Protein AF-0000000071814873 (afdb_homodimer)

Solvent-accessible surface area (backbone atoms only — not comparable to full-atom values): 16938 Å² total; per-residue (Å²): 126,86,81,50,65,67,55,51,34,60,76,67,60,42,40,81,43,94,55,36,22,28,30,37,82,77,45,64,45,88,50,70,39,84,47,95,49,93,85,32,63,33,34,38,24,26,32,31,43,36,35,30,30,76,91,31,34,36,33,33,27,30,26,35,70,37,42,34,42,36,36,27,42,50,67,14,40,32,36,38,39,35,29,44,90,86,61,52,73,48,77,43,45,35,20,80,54,50,91,78,67,23,31,42,63,47,78,44,56,50,59,23,37,34,28,34,35,61,39,89,56,95,36,69,27,25,37,33,34,41,38,30,44,54,21,84,48,76,91,44,50,44,76,28,32,50,69,59,46,39,72,74,31,61,92,49,31,90,81,46,57,89,39,34,88,128,86,82,50,66,65,54,51,34,62,76,66,60,42,40,80,43,93,57,34,24,30,29,37,82,77,45,67,46,89,50,69,39,84,48,96,50,94,83,30,63,35,33,38,24,25,32,30,43,36,34,29,29,75,90,30,33,37,33,34,26,32,25,37,70,39,42,33,42,36,37,28,41,52,67,12,39,31,36,39,38,35,29,43,90,85,61,53,72,48,78,43,46,35,20,79,53,50,94,76,66,24,30,41,64,48,77,46,58,49,59,23,37,34,29,35,35,60,41,91,56,95,34,69,27,26,37,34,35,41,37,30,43,54,21,81,48,75,92,45,50,44,77,28,32,50,69,59,46,40,72,75,32,61,92,48,32,92,82,47,58,88,39,35,92

Structure (mmCIF, N/CA/C/O backbone):
data_AF-0000000071814873-model_v1
#
loop_
_entity.id
_entity.type
_entity.pdbx_description
1 polymer 'DUF985 domain-containing protein'
#
loop_
_atom_site.group_PDB
_atom_site.id
_atom_site.type_symbol
_atom_site.label_atom_id
_atom_site.label_alt_id
_atom_site.label_comp_id
_atom_site.label_asym_id
_atom_site.label_entity_id
_atom_site.label_seq_id
_atom_site.pdbx_PDB_ins_code
_atom_site.Cartn_x
_atom_site.Cartn_y
_atom_site.Cartn_z
_atom_site.occupancy
_atom_site.B_iso_or_equiv
_atom_site.auth_seq_id
_atom_site.auth_comp_id
_atom_site.auth_asym_id
_atom_site.auth_atom_id
_atom_site.pdbx_PDB_model_num
ATOM 1 N N . MET A 1 1 ? 25.031 2.354 4.227 1 59 1 MET A N 1
ATOM 2 C CA . MET A 1 1 ? 24.969 1.185 3.354 1 59 1 MET A CA 1
ATOM 3 C C . MET A 1 1 ? 23.531 0.655 3.275 1 59 1 MET A C 1
ATOM 5 O O . MET A 1 1 ? 22.781 0.761 4.238 1 59 1 MET A O 1
ATOM 9 N N . PRO A 1 2 ? 23.125 0.283 2.035 1 74.81 2 PRO A N 1
ATOM 10 C CA . PRO A 1 2 ? 21.781 -0.318 1.998 1 74.81 2 PRO A CA 1
ATOM 11 C C . PRO A 1 2 ? 21.656 -1.518 2.934 1 74.81 2 PRO A C 1
ATOM 13 O O . PRO A 1 2 ? 22.625 -2.244 3.154 1 74.81 2 PRO A O 1
ATOM 16 N N . LEU A 1 3 ? 20.5 -1.65 3.637 1 85 3 LEU A N 1
ATOM 17 C CA . LEU A 1 3 ? 20.281 -2.732 4.59 1 85 3 LEU A CA 1
ATOM 18 C C . LEU A 1 3 ? 20.297 -4.086 3.889 1 85 3 LEU A C 1
ATOM 20 O O . LEU A 1 3 ? 19.938 -4.188 2.715 1 85 3 LEU A O 1
ATOM 24 N N . THR A 1 4 ? 20.828 -5.086 4.668 1 93.94 4 THR A N 1
ATOM 25 C CA . THR A 1 4 ? 20.75 -6.465 4.203 1 93.94 4 THR A CA 1
ATOM 26 C C . THR A 1 4 ? 19.375 -7.062 4.5 1 93.94 4 THR A C 1
ATOM 28 O O . THR A 1 4 ? 18.641 -6.535 5.328 1 93.94 4 THR A O 1
ATOM 31 N N . ALA A 1 5 ? 19.094 -8.133 3.816 1 96.38 5 ALA A N 1
ATOM 32 C CA . ALA A 1 5 ? 17.844 -8.844 4.09 1 96.38 5 ALA A CA 1
ATOM 33 C C . ALA A 1 5 ? 17.75 -9.227 5.566 1 96.38 5 ALA A C 1
ATOM 35 O O . ALA A 1 5 ? 16.688 -9.062 6.184 1 96.38 5 ALA A O 1
ATOM 36 N N . ASP A 1 6 ? 18.844 -9.703 6.125 1 96.12 6 ASP A N 1
ATOM 37 C CA . ASP A 1 6 ? 18.859 -10.148 7.516 1 96.12 6 ASP A CA 1
ATOM 38 C C . ASP A 1 6 ? 18.547 -8.984 8.461 1 96.12 6 ASP A C 1
ATOM 40 O O . ASP A 1 6 ? 17.828 -9.164 9.445 1 96.12 6 ASP A O 1
ATOM 44 N N . GLU A 1 7 ? 19.109 -7.898 8.18 1 96.12 7 GLU A N 1
ATOM 45 C CA . GLU A 1 7 ? 18.859 -6.719 9.008 1 96.12 7 GLU A CA 1
ATOM 46 C C . GLU A 1 7 ? 17.391 -6.316 8.953 1 96.12 7 GLU A C 1
ATOM 48 O O . GLU A 1 7 ? 16.812 -5.938 9.977 1 96.12 7 GLU A O 1
ATOM 53 N N . ILE A 1 8 ? 16.797 -6.348 7.746 1 97.31 8 ILE A N 1
ATOM 54 C CA . ILE A 1 8 ? 15.383 -6.023 7.59 1 97.31 8 ILE A CA 1
ATOM 55 C C . ILE A 1 8 ? 14.531 -7.012 8.383 1 97.31 8 ILE A C 1
ATOM 57 O O . ILE A 1 8 ? 13.656 -6.609 9.156 1 97.31 8 ILE A O 1
ATOM 61 N N . ILE A 1 9 ? 14.828 -8.297 8.234 1 97.69 9 ILE A N 1
ATOM 62 C CA . ILE A 1 9 ? 14.086 -9.367 8.891 1 97.69 9 ILE A CA 1
ATOM 63 C C . ILE A 1 9 ? 14.148 -9.195 10.406 1 97.69 9 ILE A C 1
ATOM 65 O O . ILE A 1 9 ? 13.125 -9.273 11.094 1 97.69 9 ILE A O 1
ATOM 69 N N . GLN A 1 10 ? 15.289 -8.922 10.898 1 97.06 10 GLN A N 1
ATOM 70 C CA . GLN A 1 10 ? 15.484 -8.797 12.336 1 97.06 10 GLN A CA 1
ATOM 71 C C . GLN A 1 10 ? 14.82 -7.527 12.875 1 97.06 10 GLN A C 1
ATOM 73 O O . GLN A 1 10 ? 14.102 -7.57 13.875 1 97.06 10 GLN A O 1
ATOM 78 N N . THR A 1 11 ? 15.055 -6.41 12.234 1 97.25 11 THR A N 1
ATOM 79 C CA . THR A 1 11 ? 14.555 -5.125 12.711 1 97.25 11 THR A CA 1
ATOM 80 C C . THR A 1 11 ? 13.031 -5.094 12.695 1 97.25 11 THR A C 1
ATOM 82 O O . THR A 1 11 ? 12.398 -4.566 13.609 1 97.25 11 THR A O 1
ATOM 85 N N . LEU A 1 12 ? 12.469 -5.695 11.609 1 97.75 12 LEU A N 1
ATOM 86 C CA . LEU A 1 12 ? 11.023 -5.621 11.453 1 97.75 12 LEU A CA 1
ATOM 87 C C . LEU A 1 12 ? 10.352 -6.898 11.953 1 97.75 12 LEU A C 1
ATOM 89 O O . LEU A 1 12 ? 9.133 -7.047 11.859 1 97.75 12 LEU A O 1
ATOM 93 N N . GLN A 1 13 ? 11.125 -7.824 12.453 1 98.06 13 GLN A N 1
ATOM 94 C CA . GLN A 1 13 ? 10.641 -9.062 13.055 1 98.06 13 GLN A CA 1
ATOM 95 C C . GLN A 1 13 ? 9.758 -9.844 12.086 1 98.06 13 GLN A C 1
ATOM 97 O O . GLN A 1 13 ? 8.664 -10.281 12.445 1 98.06 13 GLN A O 1
ATOM 102 N N . LEU A 1 14 ? 10.227 -9.945 10.891 1 98.5 14 LEU A N 1
ATOM 103 C CA . LEU A 1 14 ? 9.531 -10.758 9.898 1 98.5 14 LEU A CA 1
ATOM 104 C C . LEU A 1 14 ? 9.664 -12.242 10.219 1 98.5 14 LEU A C 1
ATOM 106 O O . LEU A 1 14 ? 10.68 -12.672 10.766 1 98.5 14 LEU A O 1
ATOM 110 N N . ILE A 1 15 ? 8.672 -13.023 9.828 1 98.38 15 ILE A N 1
ATOM 111 C CA . ILE A 1 15 ? 8.695 -14.461 10.062 1 98.38 15 ILE A CA 1
ATOM 112 C C . ILE A 1 15 ? 8.477 -15.203 8.742 1 98.38 15 ILE A C 1
ATOM 114 O O . ILE A 1 15 ? 7.879 -14.656 7.812 1 98.38 15 ILE A O 1
ATOM 118 N N . PRO A 1 16 ? 8.969 -16.438 8.609 1 96.81 16 PRO A N 1
ATOM 119 C CA . PRO A 1 16 ? 8.75 -17.203 7.383 1 96.81 16 PRO A CA 1
ATOM 120 C C . PRO A 1 16 ? 7.281 -17.562 7.168 1 96.81 16 PRO A C 1
ATOM 122 O O . PRO A 1 16 ? 6.574 -17.891 8.125 1 96.81 16 PRO A O 1
ATOM 125 N N . HIS A 1 17 ? 6.805 -17.453 6 1 92.69 17 HIS A N 1
ATOM 126 C CA . HIS A 1 17 ? 5.461 -17.859 5.613 1 92.69 17 HIS A CA 1
ATOM 127 C C . HIS A 1 17 ? 5.48 -19.203 4.887 1 92.69 17 HIS A C 1
ATOM 129 O O . HIS A 1 17 ? 6.441 -19.531 4.184 1 92.69 17 HIS A O 1
ATOM 135 N N . GLN A 1 18 ? 4.43 -19.953 4.906 1 84.12 18 GLN A N 1
ATOM 136 C CA . GLN A 1 18 ? 4.324 -21.266 4.297 1 84.12 18 GLN A CA 1
ATOM 137 C C . GLN A 1 18 ? 4.367 -21.188 2.773 1 84.12 18 GLN A C 1
ATOM 139 O O . GLN A 1 18 ? 4.871 -22.094 2.105 1 84.12 18 GLN A O 1
ATOM 144 N N . GLN A 1 19 ? 3.879 -20.141 2.268 1 83.94 19 GLN A N 1
ATOM 145 C CA . GLN A 1 19 ? 3.83 -19.969 0.82 1 83.94 19 GLN A CA 1
ATOM 146 C C . GLN A 1 19 ? 5.207 -19.625 0.26 1 83.94 19 GLN A C 1
ATOM 148 O O . GLN A 1 19 ? 5.414 -19.641 -0.956 1 83.94 19 GLN A O 1
ATOM 153 N N . GLY A 1 20 ? 5.941 -19.266 1.086 1 88.5 20 GLY A N 1
ATOM 154 C CA . GLY A 1 20 ? 7.254 -18.797 0.665 1 88.5 20 GLY A CA 1
ATOM 155 C C . GLY A 1 20 ? 7.523 -17.344 1.047 1 88.5 20 GLY A C 1
ATOM 156 O O . GLY A 1 20 ? 6.656 -16.688 1.615 1 88.5 20 GLY A O 1
ATOM 157 N N . SER A 1 21 ? 8.641 -16.844 1.379 1 96.38 21 SER A N 1
ATOM 158 C CA . SER A 1 21 ? 9.102 -15.508 1.725 1 96.38 21 SER A CA 1
ATOM 159 C C . SER A 1 21 ? 9.023 -15.266 3.229 1 96.38 21 SER A C 1
ATOM 161 O O . SER A 1 21 ? 8.719 -16.188 3.994 1 96.38 21 SER A O 1
ATOM 163 N N . PHE A 1 22 ? 9.406 -14.188 3.656 1 98.44 22 PHE A N 1
ATOM 164 C CA . PHE A 1 22 ? 9.172 -13.688 5.004 1 98.44 22 PHE A CA 1
ATOM 165 C C . PHE A 1 22 ? 8.039 -12.664 5.008 1 98.44 22 PHE A C 1
ATOM 167 O O . PHE A 1 22 ? 7.797 -11.992 4 1 98.44 22 PHE A O 1
ATOM 174 N N . PHE A 1 23 ? 7.348 -12.594 6.121 1 98.44 23 PHE A N 1
ATOM 175 C CA . PHE A 1 23 ? 6.281 -11.602 6.156 1 98.44 23 PHE A CA 1
ATOM 176 C C . PHE A 1 23 ? 5.977 -11.18 7.59 1 98.44 23 PHE A C 1
ATOM 178 O O . PHE A 1 23 ? 6.516 -11.758 8.539 1 98.44 23 PHE A O 1
ATOM 185 N N . LYS A 1 24 ? 5.191 -10.148 7.781 1 98.62 24 LYS A N 1
ATOM 186 C CA . LYS A 1 24 ? 4.59 -9.695 9.031 1 98.62 24 LYS A CA 1
ATOM 187 C C . LYS A 1 24 ? 3.312 -8.906 8.773 1 98.62 24 LYS A C 1
ATOM 189 O O . LYS A 1 24 ? 3.301 -7.988 7.949 1 98.62 24 LYS A O 1
ATOM 194 N N . GLU A 1 25 ? 2.242 -9.375 9.438 1 98.75 25 GLU A N 1
ATOM 195 C CA . GLU A 1 25 ? 1.069 -8.5 9.422 1 98.75 25 GLU A CA 1
ATOM 196 C C . GLU A 1 25 ? 1.301 -7.242 10.25 1 98.75 25 GLU A C 1
ATOM 198 O O . GLU A 1 25 ? 1.613 -7.324 11.438 1 98.75 25 GLU A O 1
ATOM 203 N N . THR A 1 26 ? 1.138 -6.098 9.602 1 98.81 26 THR A N 1
ATOM 204 C CA . THR A 1 26 ? 1.48 -4.84 10.258 1 98.81 26 THR A CA 1
ATOM 205 C C . THR A 1 26 ? 0.22 -4.074 10.648 1 98.81 26 THR A C 1
ATOM 207 O O . THR A 1 26 ? 0.278 -3.146 11.461 1 98.81 26 THR A O 1
ATOM 210 N N . PHE A 1 27 ? -0.877 -4.41 10.031 1 98.81 27 PHE A N 1
ATOM 211 C CA . PHE A 1 27 ? -2.123 -3.699 10.289 1 98.81 27 PHE A CA 1
ATOM 212 C C . PHE A 1 27 ? -3.324 -4.602 10.023 1 98.81 27 PHE A C 1
ATOM 214 O O . PHE A 1 27 ? -3.336 -5.359 9.055 1 98.81 27 PHE A O 1
ATOM 221 N N . ARG A 1 28 ? -4.289 -4.535 10.836 1 98.69 28 ARG A N 1
ATOM 222 C CA . ARG A 1 28 ? -5.645 -5.047 10.68 1 98.69 28 ARG A CA 1
ATOM 223 C C . ARG A 1 28 ? -6.672 -4.051 11.203 1 98.69 28 ARG A C 1
ATOM 225 O O . ARG A 1 28 ? -6.656 -3.693 12.383 1 98.69 28 ARG A O 1
ATOM 232 N N . ASP A 1 29 ? -7.492 -3.629 10.305 1 98.5 29 ASP A N 1
ATOM 233 C CA . ASP A 1 29 ? -8.492 -2.646 10.703 1 98.5 29 ASP A CA 1
ATOM 234 C C . ASP A 1 29 ? -9.406 -3.209 11.797 1 98.5 29 ASP A C 1
ATOM 236 O O . ASP A 1 29 ? -9.836 -4.359 11.719 1 98.5 29 ASP A O 1
ATOM 240 N N . ASP A 1 30 ? -9.742 -2.414 12.781 1 96.31 30 ASP A N 1
ATOM 241 C CA . ASP A 1 30 ? -10.633 -2.828 13.867 1 96.31 30 ASP A CA 1
ATOM 242 C C . ASP A 1 30 ? -12.086 -2.887 13.391 1 96.31 30 ASP A C 1
ATOM 244 O O . ASP A 1 30 ? -12.906 -3.6 13.969 1 96.31 30 ASP A O 1
ATOM 248 N N . GLY A 1 31 ? -12.336 -2.119 12.352 1 94.31 31 GLY A N 1
ATOM 249 C CA . GLY A 1 31 ? -13.672 -2.16 11.781 1 94.31 31 GLY A CA 1
ATOM 250 C C . GLY A 1 31 ? -13.961 -3.443 11.023 1 94.31 31 GLY A C 1
ATOM 251 O O . GLY A 1 31 ? -13.047 -4.082 10.508 1 94.31 31 GLY A O 1
ATOM 252 N N . VAL A 1 32 ? -15.273 -3.77 10.992 1 93.38 32 VAL A N 1
ATOM 253 C CA . VAL A 1 32 ? -15.68 -5.016 10.352 1 93.38 32 VAL A CA 1
ATOM 254 C C . VAL A 1 32 ? -16.734 -4.727 9.289 1 93.38 32 VAL A C 1
ATOM 256 O O . VAL A 1 32 ? -17.469 -3.738 9.383 1 93.38 32 VAL A O 1
ATOM 259 N N . ILE A 1 33 ? -16.719 -5.547 8.305 1 90.38 33 ILE A N 1
ATOM 260 C CA . ILE A 1 33 ? -17.75 -5.449 7.273 1 90.38 33 ILE A CA 1
ATOM 261 C C . ILE A 1 33 ? -18.453 -6.801 7.113 1 90.38 33 ILE A C 1
ATOM 263 O O . ILE A 1 33 ? -17.828 -7.852 7.293 1 90.38 33 ILE A O 1
ATOM 267 N N . ASP A 1 34 ? -19.656 -6.695 6.793 1 88.94 34 ASP A N 1
ATOM 268 C CA . ASP A 1 34 ? -20.422 -7.906 6.477 1 88.94 34 ASP A CA 1
ATOM 269 C C . ASP A 1 34 ? -20.172 -8.344 5.035 1 88.94 34 ASP A C 1
ATOM 271 O O . ASP A 1 34 ? -20.141 -7.512 4.125 1 88.94 34 ASP A O 1
ATOM 275 N N . THR A 1 35 ? -19.875 -9.641 4.918 1 86.31 35 THR A N 1
ATOM 276 C CA . THR A 1 35 ? -19.719 -10.211 3.584 1 86.31 35 THR A CA 1
ATOM 277 C C . THR A 1 35 ? -20.656 -11.398 3.389 1 86.31 35 THR A C 1
ATOM 279 O O . THR A 1 35 ? -21.297 -11.859 4.34 1 86.31 35 THR A O 1
ATOM 282 N N . GLN A 1 36 ? -20.828 -11.812 2.145 1 83.69 36 GLN A N 1
ATOM 283 C CA . GLN A 1 36 ? -21.656 -12.977 1.838 1 83.69 36 GLN A CA 1
ATOM 284 C C . GLN A 1 36 ? -20.828 -14.258 1.921 1 83.69 36 GLN A C 1
ATOM 286 O O . GLN A 1 36 ? -21.328 -15.344 1.603 1 83.69 36 GLN A O 1
ATOM 291 N N . LYS A 1 37 ? -19.688 -14.109 2.447 1 83.12 37 LYS A N 1
ATOM 292 C CA . LYS A 1 37 ? -18.781 -15.25 2.51 1 83.12 37 LYS A CA 1
ATOM 293 C C . LYS A 1 37 ? -18.984 -16.031 3.803 1 83.12 37 LYS A C 1
ATOM 295 O O . LYS A 1 37 ? -19.688 -15.586 4.707 1 83.12 37 LYS A O 1
ATOM 300 N N . GLU A 1 38 ? -18.438 -17.234 3.793 1 82.69 38 GLU A N 1
ATOM 301 C CA . GLU A 1 38 ? -18.5 -18.062 5 1 82.69 38 GLU A CA 1
ATOM 302 C C . GLU A 1 38 ? -17.969 -17.297 6.211 1 82.69 38 GLU A C 1
ATOM 304 O O . GLU A 1 38 ? -16.891 -16.703 6.152 1 82.69 38 GLU A O 1
ATOM 309 N N . GLY A 1 39 ? -18.625 -17.234 7.363 1 84.25 39 GLY A N 1
ATOM 310 C CA . GLY A 1 39 ? -18.234 -16.531 8.57 1 84.25 39 GLY A CA 1
ATOM 311 C C . GLY A 1 39 ? -18.672 -15.07 8.586 1 84.25 39 GLY A C 1
ATOM 312 O O . GLY A 1 39 ? -18.562 -14.391 9.609 1 84.25 39 GLY A O 1
ATOM 313 N N . CYS A 1 40 ? -19.062 -14.453 7.477 1 81.75 40 CYS A N 1
ATOM 314 C CA . CYS A 1 40 ? -19.844 -13.258 7.188 1 81.75 40 CYS A CA 1
ATOM 315 C C . CYS A 1 40 ? -19.031 -11.992 7.461 1 81.75 40 CYS A C 1
ATOM 317 O O . CYS A 1 40 ? -19.094 -11.031 6.691 1 81.75 40 CYS A O 1
ATOM 319 N N . GLN A 1 41 ? -18.266 -12.102 8.625 1 93 41 GLN A N 1
ATOM 320 C CA . GLN A 1 41 ? -17.609 -10.844 8.945 1 93 41 GLN A CA 1
ATOM 321 C C . GLN A 1 41 ? -16.125 -10.898 8.617 1 93 41 GLN A C 1
ATOM 323 O O . GLN A 1 41 ? -15.477 -11.93 8.805 1 93 41 GLN A O 1
ATOM 328 N N . ARG A 1 42 ? -15.664 -9.805 8.078 1 96.38 42 ARG A N 1
ATOM 329 C CA . ARG A 1 42 ? -14.242 -9.602 7.848 1 96.38 42 ARG A CA 1
ATOM 330 C C . ARG A 1 42 ? -13.789 -8.25 8.383 1 96.38 42 ARG A C 1
ATOM 332 O O . ARG A 1 42 ? -14.594 -7.316 8.484 1 96.38 42 ARG A O 1
ATOM 339 N N . SER A 1 43 ? -12.508 -8.172 8.734 1 97.38 43 SER A N 1
ATOM 340 C CA . SER A 1 43 ? -11.922 -6.848 8.93 1 97.38 43 SER A CA 1
ATOM 341 C C . SER A 1 43 ? -12.055 -5.996 7.668 1 97.38 43 SER A C 1
ATOM 343 O O . SER A 1 43 ? -12.078 -6.527 6.555 1 97.38 43 SER A O 1
ATOM 345 N N . ILE A 1 44 ? -12.102 -4.711 7.801 1 96.88 44 ILE A N 1
ATOM 346 C CA . ILE A 1 44 ? -12.258 -3.807 6.668 1 96.88 44 ILE A CA 1
ATOM 347 C C . ILE A 1 44 ? -11.062 -3.953 5.727 1 96.88 44 ILE A C 1
ATOM 349 O O . ILE A 1 44 ? -11.219 -3.949 4.504 1 96.88 44 ILE A O 1
ATOM 353 N N . SER A 1 45 ? -9.883 -4.062 6.34 1 98.44 45 SER A N 1
ATOM 354 C CA . SER A 1 45 ? -8.672 -4.211 5.543 1 98.44 45 SER A CA 1
ATOM 355 C C . SER A 1 45 ? -7.52 -4.758 6.387 1 98.44 45 SER A C 1
ATOM 357 O O . SER A 1 45 ? -7.598 -4.77 7.617 1 98.44 45 SER A O 1
ATOM 359 N N . SER A 1 46 ? -6.492 -5.219 5.754 1 98.88 46 SER A N 1
ATOM 360 C CA . SER A 1 46 ? -5.25 -5.617 6.406 1 98.88 46 SER A CA 1
ATOM 361 C C . SER A 1 46 ? -4.039 -5.32 5.523 1 98.88 46 SER A C 1
ATOM 363 O O . SER A 1 46 ? -4.188 -5.051 4.332 1 98.88 46 SER A O 1
ATOM 365 N N . CYS A 1 47 ? -2.896 -5.285 6.141 1 98.88 47 CYS A N 1
ATOM 366 C CA . CYS A 1 47 ? -1.652 -4.945 5.461 1 98.88 47 CYS A CA 1
ATOM 367 C C . CYS A 1 47 ? -0.492 -5.777 5.988 1 98.88 47 CYS A C 1
ATOM 369 O O . CYS A 1 47 ? -0.415 -6.051 7.188 1 98.88 47 CYS A O 1
ATOM 371 N N . VAL A 1 48 ? 0.408 -6.207 5.082 1 98.81 48 VAL A N 1
ATOM 372 C CA . VAL A 1 48 ? 1.562 -6.996 5.496 1 98.81 48 VAL A CA 1
ATOM 373 C C . VAL A 1 48 ? 2.826 -6.449 4.836 1 98.81 48 VAL A C 1
ATOM 375 O O . VAL A 1 48 ? 2.756 -5.805 3.787 1 98.81 48 VAL A O 1
ATOM 378 N N . TYR A 1 49 ? 3.963 -6.73 5.449 1 98.88 49 TYR A N 1
ATOM 379 C CA . TYR A 1 49 ? 5.266 -6.746 4.801 1 98.88 49 TYR A CA 1
ATOM 380 C C . TYR A 1 49 ? 5.539 -8.102 4.16 1 98.88 49 TYR A C 1
ATOM 382 O O . TYR A 1 49 ? 5.156 -9.141 4.707 1 98.88 49 TYR A O 1
ATOM 390 N N . ILE A 1 50 ? 6.211 -8.102 3.105 1 98.81 50 ILE A N 1
ATOM 391 C CA . ILE A 1 50 ? 6.707 -9.328 2.48 1 98.81 50 ILE A CA 1
ATOM 392 C C . ILE A 1 50 ? 8.156 -9.133 2.041 1 98.81 50 ILE A C 1
ATOM 394 O O . ILE A 1 50 ? 8.508 -8.086 1.492 1 98.81 50 ILE A O 1
ATOM 398 N N . LEU A 1 51 ? 8.961 -10.109 2.328 1 98.75 51 LEU A N 1
ATOM 399 C CA . LEU A 1 51 ? 10.367 -10.062 1.936 1 98.75 51 LEU A CA 1
ATOM 400 C C . LEU A 1 51 ? 10.789 -11.383 1.289 1 98.75 51 LEU A C 1
ATOM 402 O O . LEU A 1 51 ? 10.695 -12.438 1.911 1 98.75 51 LEU A O 1
ATOM 406 N N . HIS A 1 52 ? 11.133 -11.289 0.039 1 98.69 52 HIS A N 1
ATOM 407 C CA . HIS A 1 52 ? 11.758 -12.414 -0.645 1 98.69 52 HIS A CA 1
ATOM 408 C C . HIS A 1 52 ? 13.281 -12.336 -0.573 1 98.69 52 HIS A C 1
ATOM 410 O O . HIS A 1 52 ? 13.852 -11.25 -0.695 1 98.69 52 HIS A O 1
ATOM 416 N N . THR A 1 53 ? 13.906 -13.469 -0.371 1 98.06 53 THR A N 1
ATOM 417 C CA . THR A 1 53 ? 15.367 -13.578 -0.354 1 98.06 53 THR A CA 1
ATOM 418 C C . THR A 1 53 ? 15.836 -14.656 -1.324 1 98.06 53 THR A C 1
ATOM 420 O O . THR A 1 53 ? 15.023 -15.352 -1.937 1 98.06 53 THR A O 1
ATOM 423 N N . LYS A 1 54 ? 17.125 -14.742 -1.444 1 95.94 54 LYS A N 1
ATOM 424 C CA . LYS A 1 54 ? 17.672 -15.805 -2.277 1 95.94 54 LYS A CA 1
ATOM 425 C C . LYS A 1 54 ? 17.297 -17.188 -1.743 1 95.94 54 LYS A C 1
ATOM 427 O O . LYS A 1 54 ? 17.109 -18.125 -2.516 1 95.94 54 LYS A O 1
ATOM 432 N N . GLU A 1 55 ? 17.156 -17.344 -0.438 1 95 55 GLU A N 1
ATOM 433 C CA . GLU A 1 55 ? 16.828 -18.625 0.195 1 95 55 GLU A CA 1
ATOM 434 C C . GLU A 1 55 ? 15.328 -18.906 0.113 1 95 55 GLU A C 1
ATOM 436 O O . GLU A 1 55 ? 14.914 -20.062 0.116 1 95 55 GLU A O 1
ATOM 441 N N . ARG A 1 56 ? 14.547 -17.875 0.108 1 97.31 56 ARG A N 1
ATOM 442 C CA . ARG A 1 56 ? 13.094 -17.922 -0.041 1 97.31 56 ARG A CA 1
ATOM 443 C C . ARG A 1 56 ? 12.625 -17 -1.163 1 97.31 56 ARG A C 1
ATOM 445 O O . ARG A 1 56 ? 11.992 -15.977 -0.907 1 97.31 56 ARG A O 1
ATOM 452 N N . PRO A 1 57 ? 12.906 -17.453 -2.359 1 97.38 57 PRO A N 1
ATOM 453 C CA . PRO A 1 57 ? 12.883 -16.516 -3.482 1 97.38 57 PRO A CA 1
ATOM 454 C C . PRO A 1 57 ? 11.492 -16.375 -4.102 1 97.38 57 PRO A C 1
ATOM 456 O O . PRO A 1 57 ? 11.297 -15.578 -5.023 1 97.38 57 PRO A O 1
ATOM 459 N N . MET A 1 58 ? 10.5 -17.203 -3.627 1 97.5 58 MET A N 1
ATOM 460 C CA . MET A 1 58 ? 9.227 -17.156 -4.348 1 97.5 58 MET A CA 1
ATOM 461 C C . MET A 1 58 ? 8.055 -17.391 -3.4 1 97.5 58 MET A C 1
ATOM 463 O O . MET A 1 58 ? 8.203 -18.062 -2.379 1 97.5 58 MET A O 1
ATOM 467 N N . THR A 1 59 ? 6.977 -16.75 -3.668 1 97.88 59 THR A N 1
ATOM 468 C CA . THR A 1 59 ? 5.652 -17.109 -3.164 1 97.88 59 THR A CA 1
ATOM 469 C C . THR A 1 59 ? 4.906 -17.969 -4.176 1 97.88 59 THR A C 1
ATOM 471 O O . THR A 1 59 ? 4.66 -17.547 -5.305 1 97.88 59 THR A O 1
ATOM 474 N N . ARG A 1 60 ? 4.551 -19.125 -3.725 1 97.62 60 ARG A N 1
ATOM 475 C CA . ARG A 1 60 ? 3.883 -20.078 -4.609 1 97.62 60 ARG A CA 1
ATOM 476 C C . ARG A 1 60 ? 2.449 -19.641 -4.895 1 97.62 60 ARG A C 1
ATOM 478 O O . ARG A 1 60 ? 1.911 -18.766 -4.215 1 97.62 60 ARG A O 1
ATOM 485 N N . PHE A 1 61 ? 1.879 -20.266 -5.898 1 97.81 61 PHE A N 1
ATOM 486 C CA . PHE A 1 61 ? 0.568 -19.859 -6.398 1 97.81 61 PHE A CA 1
ATOM 487 C C . PHE A 1 61 ? -0.46 -19.844 -5.273 1 97.81 61 PHE A C 1
ATOM 489 O O . PHE A 1 61 ? -0.597 -20.828 -4.535 1 97.81 61 PHE A O 1
ATOM 496 N N . LEU A 1 62 ? -1.155 -18.812 -5.207 1 98 62 LEU A N 1
ATOM 497 C CA . LEU A 1 62 ? -2.359 -18.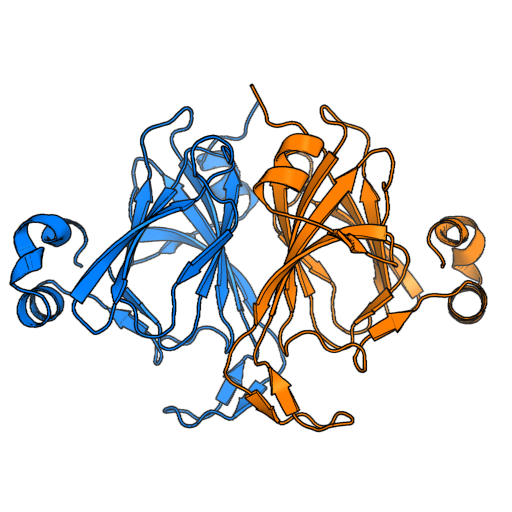672 -4.395 1 98 62 LEU A CA 1
ATOM 498 C C . LEU A 1 62 ? -3.379 -17.781 -5.082 1 98 62 LEU A C 1
ATOM 500 O O . LEU A 1 62 ? -3.039 -17.047 -6.016 1 98 62 LEU A O 1
ATOM 504 N N . ARG A 1 63 ? -4.57 -17.891 -4.699 1 98 63 ARG A N 1
ATOM 505 C CA . ARG A 1 63 ? -5.664 -17.094 -5.219 1 98 63 ARG A CA 1
ATOM 506 C C . ARG A 1 63 ? -6.477 -16.469 -4.086 1 98 63 ARG A C 1
ATOM 508 O O . ARG A 1 63 ? -6.98 -17.188 -3.217 1 98 63 ARG A O 1
ATOM 515 N N . LEU A 1 64 ? -6.555 -15.141 -4.09 1 97.75 64 LEU A N 1
ATOM 516 C CA . LEU A 1 64 ? -7.391 -14.445 -3.123 1 97.75 64 LEU A CA 1
ATOM 517 C C . LEU A 1 64 ? -8.758 -14.117 -3.721 1 97.75 64 LEU A C 1
ATOM 519 O O . LEU A 1 64 ? -8.859 -13.82 -4.914 1 97.75 64 LEU A O 1
ATOM 523 N N . HIS A 1 65 ? -9.711 -14.125 -2.883 1 96 65 HIS A N 1
ATOM 524 C CA . HIS A 1 65 ? -11.055 -13.734 -3.312 1 96 65 HIS A CA 1
ATOM 525 C C . HIS A 1 65 ? -11.281 -12.234 -3.117 1 96 65 HIS A C 1
ATOM 527 O O . HIS A 1 65 ? -12.422 -11.773 -3.113 1 96 65 HIS A O 1
ATOM 533 N N . THR A 1 66 ? -10.266 -11.523 -2.877 1 96.19 66 THR A N 1
ATOM 534 C CA . THR A 1 66 ? -10.242 -10.07 -2.754 1 96.19 66 THR A CA 1
ATOM 535 C C . THR A 1 66 ? -9.125 -9.477 -3.607 1 96.19 66 THR A C 1
ATOM 537 O O . THR A 1 66 ? -8.141 -10.156 -3.912 1 96.19 66 THR A O 1
ATOM 540 N N . ASN A 1 67 ? -9.359 -8.211 -4.082 1 98.31 67 ASN A N 1
ATOM 541 C CA . ASN A 1 67 ? -8.273 -7.516 -4.762 1 98.31 67 ASN A CA 1
ATOM 542 C C . ASN A 1 67 ? -7.086 -7.297 -3.83 1 98.31 67 ASN A C 1
ATOM 544 O O . ASN A 1 67 ? -7.262 -6.996 -2.648 1 98.31 67 ASN A O 1
ATOM 548 N N . ALA A 1 68 ? -5.918 -7.445 -4.379 1 98.81 68 ALA A N 1
ATOM 549 C CA . ALA A 1 68 ? -4.695 -7.23 -3.609 1 98.81 68 ALA A CA 1
ATOM 550 C C . ALA A 1 68 ? -3.789 -6.211 -4.293 1 98.81 68 ALA A C 1
ATOM 552 O O . ALA A 1 68 ? -3.531 -6.305 -5.496 1 98.81 68 ALA A O 1
ATOM 553 N N . ILE A 1 69 ? -3.332 -5.234 -3.59 1 98.94 69 ILE A N 1
ATOM 554 C CA . ILE A 1 69 ? -2.404 -4.254 -4.148 1 98.94 69 ILE A CA 1
ATOM 555 C C . ILE A 1 69 ? -1.025 -4.434 -3.518 1 98.94 69 ILE A C 1
ATOM 557 O O . ILE A 1 69 ? -0.905 -4.551 -2.297 1 98.94 69 ILE A O 1
ATOM 561 N N . HIS A 1 70 ? -0.01 -4.496 -4.316 1 98.94 70 HIS A N 1
ATOM 562 C CA . HIS A 1 70 ? 1.377 -4.688 -3.908 1 98.94 70 HIS A CA 1
ATOM 563 C C . HIS A 1 70 ? 2.184 -3.406 -4.078 1 98.94 70 HIS A C 1
ATOM 565 O O . HIS A 1 70 ? 2.01 -2.684 -5.062 1 98.94 70 HIS A O 1
ATOM 571 N N . PHE A 1 71 ? 3.109 -3.143 -3.162 1 98.94 71 PHE A N 1
ATOM 572 C CA . PHE A 1 71 ? 3.883 -1.905 -3.141 1 98.94 71 PHE A CA 1
ATOM 573 C C . PHE A 1 71 ? 5.371 -2.199 -2.996 1 98.94 71 PHE A C 1
ATOM 575 O O . PHE A 1 71 ? 5.797 -2.812 -2.014 1 98.94 71 PHE A O 1
ATOM 582 N N . PHE A 1 72 ? 6.141 -1.725 -3.916 1 98.88 72 PHE A N 1
ATOM 583 C CA . PHE A 1 72 ? 7.578 -1.96 -3.883 1 98.88 72 PHE A CA 1
ATOM 584 C C . PHE A 1 72 ? 8.273 -0.95 -2.975 1 98.88 72 PHE A C 1
ATOM 586 O O . PHE A 1 72 ? 8.008 0.25 -3.057 1 98.88 72 PHE A O 1
ATOM 593 N N . HIS A 1 73 ? 9.164 -1.408 -2.158 1 98.31 73 HIS A N 1
ATOM 594 C CA . HIS A 1 73 ? 9.93 -0.514 -1.299 1 98.31 73 HIS A CA 1
ATOM 595 C C . HIS A 1 73 ? 11.383 -0.429 -1.753 1 98.31 73 HIS A C 1
ATOM 597 O O . HIS A 1 73 ? 11.812 0.601 -2.275 1 98.31 73 HIS A O 1
ATOM 603 N N . CYS A 1 74 ? 12.102 -1.586 -1.589 1 96.75 74 CYS A N 1
ATOM 604 C CA . CYS A 1 74 ? 13.516 -1.563 -1.957 1 96.75 74 CYS A CA 1
ATOM 605 C C . CYS A 1 74 ? 14.016 -2.965 -2.291 1 96.75 74 CYS A C 1
ATOM 607 O O . CYS A 1 74 ? 13.297 -3.945 -2.102 1 96.75 74 CYS A O 1
ATOM 609 N N . GLY A 1 75 ? 15.258 -3.061 -2.824 1 97.25 75 GLY A N 1
ATOM 610 C CA . GLY A 1 75 ? 15.859 -4.305 -3.271 1 97.25 75 GLY A CA 1
ATOM 611 C C . GLY A 1 75 ? 15.758 -4.512 -4.77 1 97.25 75 GLY A C 1
ATOM 612 O O . GLY A 1 75 ? 15.695 -3.547 -5.535 1 97.25 75 GLY A O 1
ATOM 613 N N . SER A 1 76 ? 15.883 -5.793 -5.152 1 97.75 76 SER A N 1
ATOM 614 C CA . SER A 1 76 ? 15.75 -6.152 -6.559 1 97.75 76 SER A CA 1
ATOM 615 C C . SER A 1 76 ? 14.281 -6.262 -6.961 1 97.75 76 SER A C 1
ATOM 617 O O . SER A 1 76 ? 13.414 -6.484 -6.109 1 97.75 76 SER A O 1
ATOM 619 N N . PRO A 1 77 ? 13.977 -6.043 -8.227 1 98 77 PRO A N 1
ATOM 620 C CA . PRO A 1 77 ? 12.594 -6.145 -8.688 1 98 77 PRO A CA 1
ATOM 621 C C . PRO A 1 77 ? 11.977 -7.512 -8.398 1 98 77 PRO A C 1
ATOM 623 O O . PRO A 1 77 ? 12.695 -8.5 -8.266 1 98 77 PRO A O 1
ATOM 626 N N . LEU A 1 78 ? 10.711 -7.504 -8.203 1 98.75 78 LEU A N 1
ATOM 627 C CA . LEU A 1 78 ? 9.93 -8.711 -7.965 1 98.75 78 LEU A CA 1
ATOM 628 C C . LEU A 1 78 ? 8.938 -8.953 -9.102 1 98.75 78 LEU A C 1
ATOM 630 O O . LEU A 1 78 ? 8.18 -8.062 -9.469 1 98.75 78 LEU A O 1
ATOM 634 N N . CYS A 1 79 ? 8.945 -10.141 -9.648 1 98.75 79 CYS A N 1
ATOM 635 C CA . CYS A 1 79 ? 7.957 -10.492 -10.664 1 98.75 79 CYS A CA 1
ATOM 636 C C . CYS A 1 79 ? 6.68 -11.023 -10.031 1 98.75 79 CYS A C 1
ATOM 638 O O . CYS A 1 79 ? 6.734 -11.859 -9.133 1 98.75 79 CYS A O 1
ATOM 640 N N . ILE A 1 80 ? 5.57 -10.484 -10.469 1 98.81 80 ILE A N 1
ATOM 641 C CA . ILE A 1 80 ? 4.258 -11.008 -10.102 1 98.81 80 ILE A CA 1
ATOM 642 C C . ILE A 1 80 ? 3.607 -11.672 -11.312 1 98.81 80 ILE A C 1
ATOM 644 O O . ILE A 1 80 ? 3.256 -10.992 -12.281 1 98.81 80 ILE A O 1
ATOM 648 N N . LEU A 1 81 ? 3.496 -12.953 -11.234 1 98.62 81 LEU A N 1
ATOM 649 C CA . LEU A 1 81 ? 2.846 -13.75 -12.273 1 98.62 81 LEU A CA 1
ATOM 650 C C . LEU A 1 81 ? 1.37 -13.961 -11.953 1 98.62 81 LEU A C 1
ATOM 652 O O . LEU A 1 81 ? 1.032 -14.508 -10.898 1 98.62 81 LEU A O 1
ATOM 656 N N . CYS A 1 82 ? 0.493 -13.57 -12.867 1 98.56 82 CYS A N 1
ATOM 657 C CA . CYS A 1 82 ? -0.947 -13.688 -12.664 1 98.56 82 CYS A CA 1
ATOM 658 C C . CYS A 1 82 ? -1.591 -14.508 -13.773 1 98.56 82 CYS A C 1
ATOM 660 O O . CYS A 1 82 ? -1.188 -14.414 -14.938 1 98.56 82 CYS A O 1
ATOM 662 N N . ILE A 1 83 ? -2.562 -15.305 -13.406 1 98.69 83 ILE A N 1
ATOM 663 C CA . ILE A 1 83 ? -3.404 -16.016 -14.359 1 98.69 83 ILE A CA 1
ATOM 664 C C . ILE A 1 83 ? -4.871 -15.672 -14.117 1 98.69 83 ILE A C 1
ATOM 666 O O . ILE A 1 83 ? -5.391 -15.883 -13.016 1 98.69 83 ILE A O 1
ATOM 670 N N . ASP A 1 84 ? -5.5 -15.164 -15.141 1 97.94 84 ASP A N 1
ATOM 671 C CA . ASP A 1 84 ? -6.895 -14.773 -14.961 1 97.94 84 ASP A CA 1
ATOM 672 C C . ASP A 1 84 ? -7.824 -15.977 -15.086 1 97.94 84 ASP A C 1
ATOM 674 O O . ASP A 1 84 ? -7.363 -17.109 -15.219 1 97.94 84 ASP A O 1
ATOM 678 N N . GLU A 1 85 ? -9.07 -15.766 -14.984 1 93.88 85 GLU A N 1
ATOM 679 C CA . GLU A 1 85 ? -10.07 -16.828 -14.953 1 93.88 85 GLU A CA 1
ATOM 680 C C . GLU A 1 85 ? -10.125 -17.562 -16.297 1 93.88 85 GLU A C 1
ATOM 682 O O . GLU A 1 85 ? -10.594 -18.703 -16.359 1 93.88 85 GLU A O 1
ATOM 687 N N . ASN A 1 86 ? -9.656 -16.969 -17.344 1 95.12 86 ASN A N 1
ATOM 688 C CA . ASN A 1 86 ? -9.68 -17.562 -18.688 1 95.12 86 ASN A CA 1
ATOM 689 C C . ASN A 1 86 ? -8.359 -18.25 -19.016 1 95.12 86 ASN A C 1
ATOM 691 O O . ASN A 1 86 ? -8.18 -18.766 -20.125 1 95.12 86 ASN A O 1
ATOM 695 N N . GLY A 1 87 ? -7.473 -18.141 -18.047 1 96.5 87 GLY A N 1
ATOM 696 C CA . GLY A 1 87 ? -6.203 -18.828 -18.234 1 96.5 87 GLY A CA 1
ATOM 697 C C . GLY A 1 87 ? -5.168 -17.969 -18.938 1 96.5 87 GLY A C 1
ATOM 698 O O . GLY A 1 87 ? -4.184 -18.484 -19.469 1 96.5 87 GLY A O 1
ATOM 699 N N . LYS A 1 88 ? -5.422 -16.75 -19.094 1 97.88 88 LYS A N 1
ATOM 700 C CA . LYS A 1 88 ? -4.414 -15.836 -19.625 1 97.88 88 LYS A CA 1
ATOM 701 C C . LYS A 1 88 ? -3.387 -15.461 -18.562 1 97.88 88 LYS A C 1
ATOM 703 O O . LYS A 1 88 ? -3.748 -15.016 -17.484 1 97.88 88 LYS A O 1
ATOM 708 N N . MET A 1 89 ? -2.16 -15.656 -18.906 1 98.12 89 MET A N 1
ATOM 709 C CA . 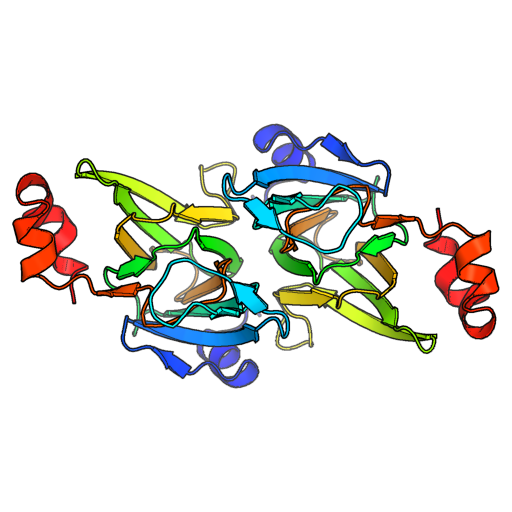MET A 1 89 ? -1.062 -15.375 -17.984 1 98.12 89 MET A CA 1
ATOM 710 C C . MET A 1 89 ? -0.449 -14.008 -18.266 1 98.12 89 MET A C 1
ATOM 712 O O . MET A 1 89 ? -0.23 -13.656 -19.438 1 98.12 89 MET A O 1
ATOM 716 N N . GLU A 1 90 ? -0.224 -13.234 -17.281 1 97.75 90 GLU A N 1
ATOM 717 C CA . GLU A 1 90 ? 0.45 -11.938 -17.375 1 97.75 90 GLU A CA 1
ATOM 718 C C . GLU A 1 90 ? 1.541 -11.812 -16.312 1 97.75 90 GLU A C 1
ATOM 720 O O . GLU A 1 90 ? 1.42 -12.367 -15.219 1 97.75 90 GLU A O 1
ATOM 725 N N . LYS A 1 91 ? 2.604 -11.109 -16.672 1 98 91 LYS A N 1
ATOM 726 C CA . LYS A 1 91 ? 3.693 -10.82 -15.742 1 98 91 LYS A CA 1
ATOM 727 C C . LYS A 1 91 ? 3.824 -9.328 -15.484 1 98 91 LYS A C 1
ATOM 729 O O . LYS A 1 91 ? 3.811 -8.531 -16.422 1 98 91 LYS A O 1
ATOM 734 N N . HIS A 1 92 ? 3.893 -8.969 -14.32 1 98.38 92 HIS A N 1
ATOM 735 C CA . HIS A 1 92 ? 4.164 -7.598 -13.891 1 98.38 92 HIS A CA 1
ATOM 736 C C . HIS A 1 92 ? 5.449 -7.523 -13.078 1 98.38 92 HIS A C 1
ATOM 738 O O . HIS A 1 92 ? 5.73 -8.406 -12.266 1 98.38 92 HIS A O 1
ATOM 744 N N . VAL A 1 93 ? 6.242 -6.5 -13.352 1 98.62 93 VAL A N 1
ATOM 745 C CA . VAL A 1 93 ? 7.465 -6.336 -12.578 1 98.62 93 VAL A CA 1
ATOM 746 C C . VAL A 1 93 ? 7.289 -5.207 -11.562 1 98.62 93 VAL A C 1
ATOM 748 O O . VAL A 1 93 ? 7.172 -4.039 -11.938 1 98.62 93 VAL A O 1
ATOM 751 N N . LEU A 1 94 ? 7.27 -5.574 -10.367 1 98.62 94 LEU A N 1
ATOM 752 C CA . LEU A 1 94 ? 7.207 -4.641 -9.25 1 98.62 94 LEU A CA 1
ATOM 753 C C . LEU A 1 94 ? 8.578 -4.051 -8.961 1 98.62 94 LEU A C 1
ATOM 755 O O . LEU A 1 94 ? 9.516 -4.777 -8.625 1 98.62 94 LEU A O 1
ATOM 759 N N . GLY A 1 95 ? 8.758 -2.814 -9.125 1 97.56 95 GLY A N 1
ATOM 760 C CA . GLY A 1 95 ? 10.031 -2.119 -8.969 1 97.56 95 GLY A CA 1
ATOM 761 C C . GLY A 1 95 ? 9.93 -0.631 -9.242 1 97.56 95 GLY A C 1
ATOM 762 O O . GLY A 1 95 ? 8.867 -0.132 -9.609 1 97.56 95 GLY A O 1
ATOM 763 N N . ASN A 1 96 ? 11.047 0.09 -9.125 1 95.69 96 ASN A N 1
ATOM 764 C CA . ASN A 1 96 ? 11.016 1.547 -9.211 1 95.69 96 ASN A CA 1
ATOM 765 C C . ASN A 1 96 ? 11.641 2.049 -10.508 1 95.69 96 ASN A C 1
ATOM 767 O O . ASN A 1 96 ? 11.664 3.254 -10.766 1 95.69 96 ASN A O 1
ATOM 771 N N . ASP A 1 97 ? 12.109 1.135 -11.328 1 95 97 ASP A N 1
ATOM 772 C CA . ASP A 1 97 ? 12.609 1.573 -12.625 1 95 97 ASP A CA 1
ATOM 773 C C . ASP A 1 97 ? 11.461 1.755 -13.617 1 95 97 ASP A C 1
ATOM 775 O O . ASP A 1 97 ? 11.297 0.949 -14.539 1 95 97 ASP A O 1
ATOM 779 N N . ILE A 1 98 ? 10.805 2.832 -13.484 1 95.38 98 ILE A N 1
ATOM 780 C CA . ILE A 1 98 ? 9.57 3.121 -14.203 1 95.38 98 ILE A CA 1
ATOM 781 C C . ILE A 1 98 ? 9.867 3.262 -15.695 1 95.38 98 ILE A C 1
ATOM 783 O O . ILE A 1 98 ? 9.055 2.865 -16.531 1 95.38 98 ILE A O 1
ATOM 787 N N . ALA A 1 99 ? 10.969 3.812 -16 1 92.25 99 ALA A N 1
ATOM 788 C CA . ALA A 1 99 ? 11.359 4.012 -17.406 1 92.25 99 ALA A CA 1
ATOM 789 C C . ALA A 1 99 ? 11.5 2.68 -18.125 1 92.25 99 ALA A C 1
ATOM 791 O O . ALA A 1 99 ? 11.305 2.607 -19.344 1 92.25 99 ALA A O 1
ATOM 792 N N . ARG A 1 100 ? 11.734 1.621 -17.406 1 92.75 100 ARG A N 1
ATOM 793 C CA . ARG A 1 100 ? 11.922 0.302 -18 1 92.75 100 ARG A CA 1
ATOM 794 C C . ARG A 1 100 ? 10.672 -0.557 -17.828 1 92.75 100 ARG A C 1
ATOM 796 O O . ARG A 1 100 ? 10.742 -1.785 -17.906 1 92.75 100 ARG A O 1
ATOM 803 N N . GLY A 1 101 ? 9.648 0.051 -17.453 1 94.69 101 GLY A N 1
ATOM 804 C CA . GLY A 1 101 ? 8.375 -0.649 -17.438 1 94.69 101 GLY A CA 1
ATOM 805 C C . GLY A 1 101 ? 8.031 -1.209 -16.078 1 94.69 101 GLY A C 1
ATOM 806 O O . GLY A 1 101 ? 6.945 -1.768 -15.883 1 94.69 101 GLY A O 1
ATOM 807 N N . GLN A 1 102 ? 8.938 -1.108 -15.07 1 97.5 102 GLN A N 1
ATOM 808 C CA . GLN A 1 102 ? 8.602 -1.496 -13.703 1 97.5 102 GLN A CA 1
ATOM 809 C C . GLN A 1 102 ? 7.566 -0.544 -13.109 1 97.5 102 GLN A C 1
ATOM 811 O O . GLN A 1 102 ? 7.453 0.605 -13.539 1 97.5 102 GLN A O 1
ATOM 816 N N . ARG A 1 103 ? 6.805 -1.044 -12.203 1 98.31 103 ARG A N 1
ATOM 817 C CA . ARG A 1 103 ? 5.848 -0.218 -11.469 1 98.31 103 ARG A CA 1
ATOM 818 C C . ARG A 1 103 ? 5.949 -0.457 -9.969 1 98.31 103 ARG A C 1
ATOM 820 O O . ARG A 1 103 ? 6.086 -1.6 -9.523 1 98.31 103 ARG A O 1
ATOM 827 N N . PRO A 1 104 ? 5.891 0.645 -9.203 1 98.19 104 PRO A N 1
ATOM 828 C CA . PRO A 1 104 ? 5.988 0.479 -7.75 1 98.19 104 PRO A CA 1
ATOM 829 C C . PRO A 1 104 ? 4.691 -0.037 -7.125 1 98.19 104 PRO A C 1
ATOM 831 O O . PRO A 1 104 ? 4.676 -0.413 -5.953 1 98.19 104 PRO A O 1
ATOM 834 N N . GLN A 1 105 ? 3.621 -0.013 -7.832 1 98.75 105 GLN A N 1
ATOM 835 C CA . GLN A 1 105 ? 2.293 -0.462 -7.434 1 98.75 105 GLN A CA 1
ATOM 836 C C . GLN A 1 105 ? 1.705 -1.425 -8.461 1 98.75 105 GLN A C 1
ATOM 838 O O . GLN A 1 105 ? 1.648 -1.11 -9.656 1 98.75 105 GLN A O 1
ATOM 843 N N . VAL A 1 106 ? 1.284 -2.602 -7.988 1 98.81 106 VAL A N 1
ATOM 844 C CA . VAL A 1 106 ? 0.674 -3.568 -8.898 1 98.81 106 VAL A CA 1
ATOM 845 C C . VAL A 1 106 ? -0.583 -4.156 -8.258 1 98.81 106 VAL A C 1
ATOM 847 O O . VAL A 1 106 ? -0.552 -4.602 -7.105 1 98.81 106 VAL A O 1
ATOM 850 N N . LEU A 1 107 ? -1.619 -4.121 -8.945 1 98.81 107 LEU A N 1
ATOM 851 C CA . LEU A 1 107 ? -2.885 -4.73 -8.547 1 98.81 107 LEU A CA 1
ATOM 852 C C . LEU A 1 107 ? -2.979 -6.168 -9.055 1 98.81 107 LEU A C 1
ATOM 854 O O . LEU A 1 107 ? -2.672 -6.441 -10.219 1 98.81 107 LEU A O 1
ATOM 858 N N . VAL A 1 108 ? -3.338 -7.074 -8.242 1 98.81 108 VAL A N 1
ATOM 859 C CA . VAL A 1 108 ? -3.797 -8.406 -8.625 1 98.81 108 VAL A CA 1
ATOM 860 C C . VAL A 1 108 ? -5.289 -8.547 -8.328 1 98.81 108 VAL A C 1
ATOM 862 O O . VAL A 1 108 ? -5.707 -8.469 -7.172 1 98.81 108 VAL A O 1
ATOM 865 N N . LYS A 1 109 ? -6.07 -8.805 -9.312 1 98.44 109 LYS A N 1
ATOM 866 C CA . LYS A 1 109 ? -7.523 -8.82 -9.18 1 98.44 109 LYS A CA 1
ATOM 867 C C . LYS A 1 109 ? -7.992 -10.047 -8.406 1 98.44 109 LYS A C 1
ATOM 869 O O . LYS A 1 109 ? -7.363 -11.109 -8.469 1 98.44 109 LYS A O 1
ATOM 874 N N . ALA A 1 110 ? -9.109 -9.836 -7.734 1 97.75 110 ALA A N 1
ATOM 875 C CA . ALA A 1 110 ? -9.773 -10.953 -7.07 1 97.75 110 ALA A CA 1
ATOM 876 C C . ALA A 1 110 ? -9.992 -12.109 -8.039 1 97.75 110 ALA A C 1
ATOM 878 O O . ALA A 1 110 ? -10.414 -11.898 -9.188 1 97.75 110 ALA A O 1
ATOM 879 N N . GLY A 1 111 ? -9.617 -13.273 -7.586 1 97.88 111 GLY A N 1
ATOM 880 C CA . GLY A 1 111 ? -9.898 -14.461 -8.383 1 97.88 111 GLY A CA 1
ATOM 881 C C . GLY A 1 111 ? -8.734 -14.875 -9.266 1 97.88 111 GLY A C 1
ATOM 882 O O . GLY A 1 111 ? -8.75 -15.953 -9.859 1 97.88 111 GLY A O 1
ATOM 883 N N . TYR A 1 112 ? -7.734 -14.039 -9.391 1 98.62 112 TYR A N 1
ATOM 884 C CA . TYR A 1 112 ? -6.551 -14.391 -10.172 1 98.62 112 TYR A CA 1
ATOM 885 C C . TYR A 1 112 ? -5.621 -15.297 -9.367 1 98.62 112 TYR A C 1
ATOM 887 O O . TYR A 1 112 ? -5.422 -15.086 -8.172 1 98.62 112 TYR A O 1
ATOM 895 N N . TRP A 1 113 ? -5.086 -16.266 -10 1 98.62 113 TRP A N 1
ATOM 896 C CA . TRP A 1 113 ? -3.93 -16.938 -9.414 1 98.62 113 TRP A CA 1
ATOM 897 C C . TRP A 1 113 ? -2.691 -16.047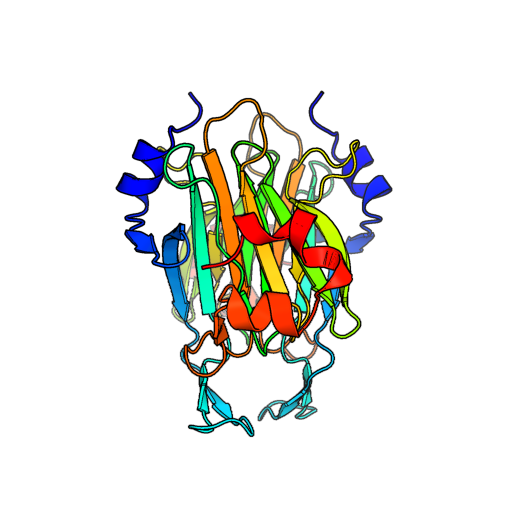 -9.484 1 98.62 113 TRP A C 1
ATOM 899 O O . TRP A 1 113 ? -2.447 -15.398 -10.508 1 98.62 113 TRP A O 1
ATOM 909 N N . LYS A 1 114 ? -1.938 -16.078 -8.422 1 98.5 114 LYS A N 1
ATOM 910 C CA . LYS A 1 114 ? -0.756 -15.219 -8.359 1 98.5 114 LYS A CA 1
ATOM 911 C C . LYS A 1 114 ? 0.436 -15.969 -7.777 1 98.5 114 LYS A C 1
ATOM 913 O O . LYS A 1 114 ? 0.289 -16.719 -6.816 1 98.5 114 LYS A O 1
ATOM 918 N N . ALA A 1 115 ? 1.563 -15.875 -8.352 1 98.5 115 ALA A N 1
ATOM 919 C CA . ALA A 1 115 ? 2.869 -16.234 -7.805 1 98.5 115 ALA A CA 1
ATOM 920 C C . ALA A 1 115 ? 3.848 -15.07 -7.91 1 98.5 115 ALA A C 1
ATOM 922 O O . ALA A 1 115 ? 3.707 -14.211 -8.789 1 98.5 115 ALA A O 1
ATOM 923 N N . MET A 1 116 ? 4.754 -15.023 -7.02 1 98.75 116 MET A N 1
ATOM 924 C CA . MET A 1 116 ? 5.773 -13.984 -7.055 1 98.75 116 MET A CA 1
ATOM 925 C C . MET A 1 116 ? 7.168 -14.578 -6.93 1 98.75 116 MET A C 1
ATOM 927 O O . MET A 1 116 ? 7.367 -15.562 -6.211 1 98.75 116 MET A O 1
ATOM 931 N N . TYR A 1 117 ? 8.133 -13.93 -7.598 1 98.44 117 TYR A N 1
ATOM 932 C CA . TYR A 1 117 ? 9.492 -14.438 -7.438 1 98.44 117 TYR A CA 1
ATOM 933 C C . TYR A 1 117 ? 10.516 -13.328 -7.645 1 98.44 117 TYR A C 1
ATOM 935 O O . TYR A 1 117 ? 10.297 -12.406 -8.422 1 98.44 117 TYR A O 1
ATOM 943 N N . LEU A 1 118 ? 11.562 -13.5 -6.918 1 98.31 118 LEU A N 1
ATOM 944 C CA . LEU A 1 118 ? 12.672 -12.547 -6.926 1 98.31 118 LEU A CA 1
ATOM 945 C C . LEU A 1 118 ? 13.391 -12.562 -8.266 1 98.31 118 LEU A C 1
ATOM 947 O O . LEU A 1 118 ? 13.781 -13.625 -8.75 1 98.31 118 LEU A O 1
ATOM 951 N N . GLU A 1 119 ? 13.508 -11.414 -8.867 1 96 119 GLU A N 1
ATOM 952 C CA . GLU A 1 119 ? 14.281 -11.289 -10.102 1 96 119 GLU A CA 1
ATOM 953 C C . GLU A 1 119 ? 15.742 -10.977 -9.805 1 96 119 GLU A C 1
ATOM 955 O O . GLU A 1 119 ? 16.078 -10.477 -8.727 1 96 119 GLU A O 1
ATOM 960 N N . GLU A 1 120 ? 16.531 -11.375 -10.805 1 92.19 120 GLU A N 1
ATOM 961 C CA . GLU A 1 120 ? 17.938 -11 -10.68 1 92.19 120 GLU A CA 1
ATOM 962 C C . GLU A 1 120 ? 18.109 -9.484 -10.648 1 92.19 120 GLU A C 1
ATOM 964 O O . GLU A 1 120 ? 17.438 -8.766 -11.398 1 92.19 120 GLU A O 1
ATOM 969 N N . GLY A 1 121 ? 18.922 -9.016 -9.727 1 92.94 121 GLY A N 1
ATOM 970 C CA . GLY A 1 121 ? 19.203 -7.594 -9.594 1 92.94 121 GLY A CA 1
ATOM 971 C C . GLY A 1 121 ? 20.375 -7.301 -8.664 1 92.94 121 GLY A C 1
ATOM 972 O O . GLY A 1 121 ? 21.219 -8.172 -8.43 1 92.94 121 GLY A O 1
ATOM 973 N N . ASP A 1 122 ? 20.453 -6.043 -8.234 1 92.19 122 ASP A N 1
ATOM 974 C CA . ASP A 1 122 ? 21.594 -5.574 -7.461 1 92.19 122 ASP A CA 1
ATOM 975 C C . ASP A 1 122 ? 21.547 -6.109 -6.031 1 92.19 122 ASP A C 1
ATOM 977 O O . ASP A 1 122 ? 22.562 -6.125 -5.332 1 92.19 122 ASP A O 1
ATOM 981 N N . TYR A 1 123 ? 20.391 -6.535 -5.625 1 95.31 123 TYR A N 1
ATOM 982 C CA . TYR A 1 123 ? 20.219 -7.016 -4.258 1 95.31 123 TYR A CA 1
ATOM 983 C C . TYR A 1 123 ? 19.75 -8.469 -4.246 1 95.31 123 TYR A C 1
ATOM 985 O O . TYR A 1 123 ? 19.172 -8.945 -5.219 1 95.31 123 TYR A O 1
ATOM 993 N N . ASP A 1 124 ? 20 -9.078 -3.109 1 95.88 124 ASP A N 1
ATOM 994 C CA . ASP A 1 124 ? 19.625 -10.477 -2.953 1 95.88 124 ASP A CA 1
ATOM 995 C C . ASP A 1 124 ? 18.281 -10.609 -2.266 1 95.88 124 ASP A C 1
ATOM 997 O O . ASP A 1 124 ? 17.984 -11.633 -1.639 1 95.88 124 ASP A O 1
ATOM 1001 N N . TYR A 1 125 ? 17.516 -9.523 -2.305 1 98.25 125 TYR A N 1
ATOM 1002 C CA . TYR A 1 125 ? 16.188 -9.539 -1.703 1 98.25 125 TYR A CA 1
ATOM 1003 C C . TYR A 1 125 ? 15.266 -8.562 -2.414 1 98.25 125 TYR A C 1
ATOM 1005 O O . TYR A 1 125 ? 15.719 -7.707 -3.18 1 98.25 125 TYR A O 1
ATOM 1013 N N . SER A 1 126 ? 14.039 -8.742 -2.27 1 98.44 126 SER A N 1
ATOM 1014 C CA . SER A 1 126 ? 12.992 -7.789 -2.613 1 98.44 126 SER A CA 1
ATOM 1015 C C . SER A 1 126 ? 12.055 -7.551 -1.434 1 98.44 126 SER A C 1
ATOM 1017 O O . SER A 1 126 ? 11.555 -8.5 -0.824 1 98.44 126 SER A O 1
ATOM 1019 N N . PHE A 1 127 ? 11.852 -6.293 -1.075 1 98.62 127 PHE A N 1
ATOM 1020 C CA . PHE A 1 127 ? 11.023 -5.93 0.066 1 98.62 127 PHE A CA 1
ATOM 1021 C C . PHE A 1 127 ? 9.797 -5.141 -0.385 1 98.62 127 PHE A C 1
ATOM 1023 O O . PHE A 1 127 ? 9.93 -4.086 -1.014 1 98.62 127 PHE A O 1
ATOM 1030 N N . ILE A 1 128 ? 8.586 -5.699 -0.074 1 98.88 128 ILE A N 1
ATOM 1031 C CA . ILE A 1 128 ? 7.355 -5.09 -0.567 1 98.88 128 ILE A CA 1
ATOM 1032 C C . ILE A 1 128 ? 6.301 -5.078 0.54 1 98.88 128 ILE A C 1
ATOM 1034 O O . ILE A 1 128 ? 6.531 -5.617 1.626 1 98.88 128 ILE A O 1
ATOM 1038 N N . SER A 1 129 ? 5.207 -4.406 0.297 1 98.94 129 SER A N 1
ATOM 1039 C CA . SER A 1 129 ? 3.98 -4.496 1.083 1 98.94 129 SER A CA 1
ATOM 1040 C C . SER A 1 129 ? 2.816 -5.004 0.236 1 98.94 129 SER A C 1
ATOM 1042 O O . SER A 1 129 ? 2.867 -4.945 -0.995 1 98.94 129 SER A O 1
ATOM 1044 N N . GLU A 1 130 ? 1.841 -5.48 0.884 1 98.88 130 GLU A N 1
ATOM 1045 C CA . GLU A 1 130 ? 0.591 -5.895 0.254 1 98.88 130 GLU A CA 1
ATOM 1046 C C . GLU A 1 130 ? -0.61 -5.547 1.128 1 98.88 130 GLU A C 1
ATOM 1048 O O . GLU A 1 130 ? -0.584 -5.762 2.342 1 98.88 130 GLU A O 1
ATOM 1053 N N . THR A 1 131 ? -1.622 -4.992 0.563 1 98.88 131 THR A N 1
ATOM 1054 C 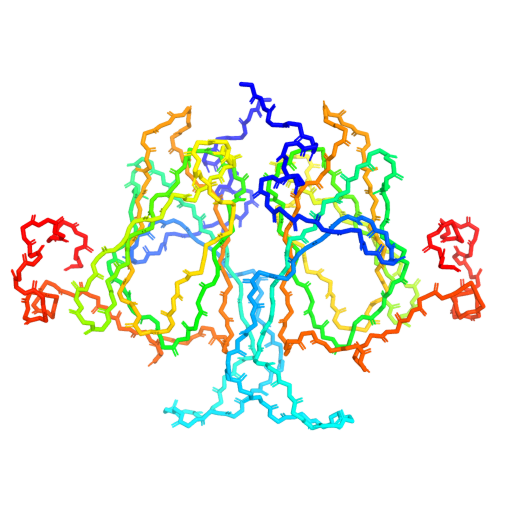CA . THR A 1 131 ? -2.873 -4.73 1.269 1 98.88 131 THR A CA 1
ATOM 1055 C C . THR A 1 131 ? -4.043 -5.406 0.562 1 98.88 131 THR A C 1
ATOM 1057 O O . THR A 1 131 ? -4.059 -5.508 -0.666 1 98.88 131 THR A O 1
ATOM 1060 N N . VAL A 1 132 ? -4.973 -5.855 1.361 1 98.75 132 VAL A N 1
ATOM 1061 C CA . VAL A 1 132 ? -6.234 -6.367 0.833 1 98.75 132 VAL A CA 1
ATOM 1062 C C . VAL A 1 132 ? -7.402 -5.75 1.602 1 98.75 132 VAL A C 1
ATOM 1064 O O . VAL A 1 132 ? -7.281 -5.449 2.791 1 98.75 132 VAL A O 1
ATOM 1067 N N . ALA A 1 133 ? -8.469 -5.574 0.942 1 97.94 133 ALA A N 1
ATOM 1068 C CA . ALA A 1 133 ? -9.766 -5.152 1.471 1 97.94 133 ALA A CA 1
ATOM 1069 C C . ALA A 1 133 ? -10.906 -5.875 0.766 1 97.94 133 ALA A C 1
ATOM 1071 O O . ALA A 1 133 ? -11.008 -5.836 -0.463 1 97.94 133 ALA A O 1
ATOM 1072 N N . PRO A 1 134 ? -11.805 -6.586 1.515 1 96.75 134 PRO A N 1
ATOM 1073 C CA . PRO A 1 134 ? -11.766 -6.832 2.959 1 96.75 134 PRO A CA 1
ATOM 1074 C C . PRO A 1 134 ? -10.461 -7.469 3.414 1 96.75 134 PRO A C 1
ATOM 1076 O O . PRO A 1 134 ? -9.664 -7.922 2.584 1 96.75 134 PRO A O 1
ATOM 1079 N N . GLY A 1 135 ? -10.242 -7.402 4.758 1 98.06 135 GLY A N 1
ATOM 1080 C CA . GLY A 1 135 ? -9 -7.91 5.316 1 98.06 135 GLY A CA 1
ATOM 1081 C C . GLY A 1 135 ? -8.797 -9.391 5.066 1 98.06 135 GLY A C 1
ATOM 1082 O O . GLY A 1 135 ? -9.758 -10.125 4.82 1 98.06 135 GLY A O 1
ATOM 1083 N N . PHE A 1 136 ? -7.559 -9.797 5.156 1 97.81 136 PHE A N 1
ATOM 1084 C CA . PHE A 1 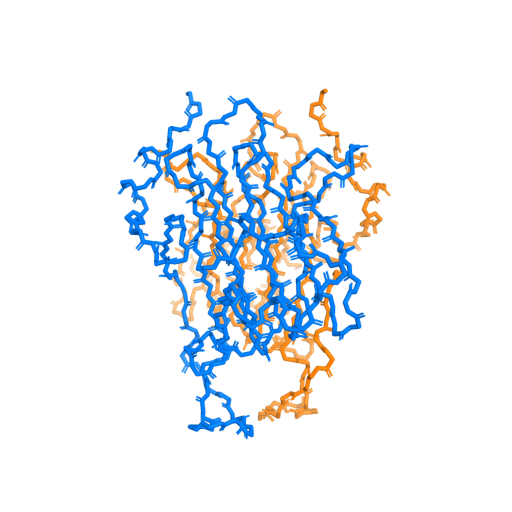136 ? -7.18 -11.164 4.84 1 97.81 136 PHE A CA 1
ATOM 1085 C C . PHE A 1 136 ? -7.859 -12.148 5.789 1 97.81 136 PHE A C 1
ATOM 1087 O O . PHE A 1 136 ? -7.879 -11.93 7.004 1 97.81 136 PHE A O 1
ATOM 1094 N N . ASP A 1 137 ? -8.297 -13.18 5.223 1 96.38 137 ASP A N 1
ATOM 1095 C CA . ASP A 1 137 ? -8.844 -14.344 5.918 1 96.38 137 ASP A CA 1
ATOM 1096 C C . ASP A 1 137 ? -8.5 -15.633 5.176 1 96.38 137 ASP A C 1
ATOM 1098 O O . ASP A 1 137 ? -8.711 -15.734 3.967 1 96.38 137 ASP A O 1
ATOM 1102 N N . MET A 1 138 ? -8.008 -16.594 5.918 1 94.25 138 MET A N 1
ATOM 1103 C CA . MET A 1 138 ? -7.578 -17.844 5.297 1 94.25 138 MET A CA 1
ATOM 1104 C C . MET A 1 138 ? -8.711 -18.453 4.484 1 94.25 138 MET A C 1
ATOM 1106 O O . MET A 1 138 ? -8.469 -19.125 3.482 1 94.25 138 MET A O 1
ATOM 1110 N N . ARG A 1 139 ? -9.961 -18.312 4.895 1 94.56 139 ARG A N 1
ATOM 1111 C CA . ARG A 1 139 ? -11.125 -18.859 4.207 1 94.56 139 ARG A CA 1
ATOM 1112 C C . ARG A 1 139 ? -11.305 -18.219 2.834 1 94.56 139 ARG A C 1
ATOM 1114 O O . ARG A 1 139 ? -12.039 -18.734 1.991 1 94.56 139 ARG A O 1
ATOM 1121 N N . ASP A 1 140 ? -10.594 -17.062 2.615 1 96 140 ASP A N 1
ATOM 1122 C CA . ASP A 1 140 ? -10.734 -16.328 1.359 1 96 140 ASP A CA 1
ATOM 1123 C C . ASP A 1 140 ? -9.523 -16.547 0.459 1 96 140 ASP A C 1
ATOM 1125 O O . ASP A 1 140 ? -9.258 -15.742 -0.441 1 96 140 ASP A O 1
ATOM 1129 N N . MET A 1 141 ? -8.781 -17.609 0.721 1 96.38 141 MET A N 1
ATOM 1130 C CA . MET A 1 141 ? -7.582 -17.922 -0.058 1 96.38 141 MET A CA 1
ATOM 1131 C C . MET A 1 141 ? -7.578 -19.375 -0.5 1 96.38 141 MET A C 1
ATOM 1133 O O . MET A 1 141 ? -7.898 -20.266 0.288 1 96.38 141 MET A O 1
ATOM 1137 N N . ASP A 1 142 ? -7.246 -19.578 -1.747 1 96.62 142 ASP A N 1
ATOM 1138 C CA . ASP A 1 142 ? -7.016 -20.922 -2.268 1 96.62 142 ASP A CA 1
ATOM 1139 C C . ASP A 1 142 ? -5.527 -21.172 -2.496 1 96.62 142 ASP A C 1
ATOM 1141 O O . ASP A 1 142 ? -4.824 -20.312 -3.039 1 96.62 142 ASP A O 1
ATOM 1145 N N . SER A 1 143 ? -5.082 -22.312 -2.197 1 96.44 143 SER A N 1
ATOM 1146 C CA . SER A 1 143 ? -3.715 -22.719 -2.498 1 96.44 143 SER A CA 1
ATOM 1147 C C . SER A 1 143 ? -3.615 -23.344 -3.883 1 96.44 143 SER A C 1
ATOM 1149 O O . SER A 1 143 ? -4.5 -24.109 -4.289 1 96.44 143 SER A O 1
ATOM 1151 N N . GLY A 1 144 ? -2.627 -22.938 -4.531 1 97.19 144 GLY A N 1
ATOM 1152 C CA . GLY A 1 144 ? -2.443 -23.469 -5.879 1 97.19 144 GLY A CA 1
ATOM 1153 C C . GLY A 1 144 ? -1.571 -24.703 -5.922 1 97.19 144 GLY A C 1
ATOM 1154 O O . GLY A 1 144 ? -0.43 -24.641 -6.387 1 97.19 144 GLY A O 1
ATOM 1155 N N . THR A 1 145 ? -2.15 -25.844 -5.625 1 97.44 145 THR A N 1
ATOM 1156 C CA . THR A 1 145 ? -1.432 -27.109 -5.723 1 97.44 145 THR A CA 1
ATOM 1157 C C . THR A 1 145 ? -1.277 -27.531 -7.18 1 97.44 145 THR A C 1
ATOM 1159 O O . THR A 1 145 ? -2.004 -27.047 -8.055 1 97.44 145 THR A O 1
ATOM 1162 N N . ALA A 1 146 ? -0.367 -28.422 -7.34 1 97.88 146 ALA A N 1
ATOM 1163 C CA . ALA A 1 146 ? -0.077 -28.891 -8.695 1 97.88 146 ALA A CA 1
ATOM 1164 C C . ALA A 1 146 ? -1.326 -29.469 -9.352 1 97.88 146 ALA A C 1
ATOM 1166 O O . ALA A 1 146 ? -1.614 -29.172 -10.516 1 97.88 146 ALA A O 1
ATOM 1167 N N . ASP A 1 147 ? -2.088 -30.219 -8.664 1 98 147 ASP A N 1
ATOM 1168 C CA . ASP A 1 147 ? -3.271 -30.859 -9.219 1 98 147 ASP A CA 1
ATOM 1169 C C . ASP A 1 147 ? -4.305 -29.828 -9.664 1 98 147 ASP A C 1
ATOM 1171 O O . ASP A 1 147 ? -4.875 -29.953 -10.75 1 98 147 ASP A O 1
ATOM 1175 N N . VAL A 1 148 ? -4.496 -28.859 -8.859 1 97.56 148 VAL A N 1
ATOM 1176 C CA . VAL A 1 148 ? -5.496 -27.828 -9.141 1 97.56 148 VAL A CA 1
ATOM 1177 C C . VAL A 1 148 ? -5.066 -27 -10.344 1 97.56 148 VAL A C 1
ATOM 1179 O O . VAL A 1 148 ? -5.84 -26.812 -11.281 1 97.56 148 VAL A O 1
ATOM 1182 N N . ILE A 1 149 ? -3.846 -26.594 -10.352 1 97.81 149 ILE A N 1
ATOM 1183 C CA . ILE A 1 149 ? -3.344 -25.703 -11.391 1 97.81 149 ILE A CA 1
ATOM 1184 C C . ILE A 1 149 ? -3.264 -26.453 -12.719 1 97.81 149 ILE A C 1
ATOM 1186 O O . ILE A 1 149 ? -3.672 -25.938 -13.758 1 97.81 149 ILE A O 1
ATOM 1190 N N . GLN A 1 150 ? -2.801 -27.641 -12.641 1 97.88 150 GLN A N 1
ATOM 1191 C CA . GLN A 1 150 ? -2.672 -28.422 -13.859 1 97.88 150 GLN A CA 1
ATOM 1192 C C . GLN A 1 150 ? -4.035 -28.703 -14.484 1 97.88 150 GLN A C 1
ATOM 1194 O O . GLN A 1 150 ? -4.188 -28.672 -15.703 1 97.88 150 GLN A O 1
ATOM 1199 N N . SER A 1 151 ? -4.961 -29.031 -13.656 1 97.62 151 SER A N 1
ATOM 1200 C CA . SER A 1 151 ? -6.312 -29.297 -14.141 1 97.62 151 SER A CA 1
ATOM 1201 C C . SER A 1 151 ? -6.949 -28.062 -14.75 1 97.62 151 SER A C 1
ATOM 1203 O O . SER A 1 151 ? -7.625 -28.141 -15.773 1 97.62 151 SER A O 1
ATOM 1205 N N . GLN A 1 152 ? -6.703 -26.906 -14.195 1 97.25 152 GLN A N 1
ATOM 1206 C CA . GLN A 1 152 ? -7.352 -25.672 -14.625 1 97.25 152 GLN A CA 1
ATOM 1207 C C . GLN A 1 152 ? -6.668 -25.109 -15.859 1 97.25 152 GLN A C 1
ATOM 1209 O O . GLN A 1 152 ? -7.328 -24.516 -16.719 1 97.25 152 GLN A O 1
ATOM 1214 N N . PHE A 1 153 ? -5.371 -25.297 -15.859 1 97.69 153 PHE A N 1
ATOM 1215 C CA . PHE A 1 153 ? -4.625 -24.656 -16.938 1 97.69 153 PHE A CA 1
ATOM 1216 C C . PHE A 1 153 ? -3.641 -25.641 -17.562 1 97.69 153 PHE A C 1
ATOM 1218 O O . PHE A 1 153 ? -2.434 -25.391 -17.578 1 97.69 153 PHE A O 1
ATOM 1225 N N . PRO A 1 154 ? -4.066 -26.641 -18.219 1 97.44 154 PRO A N 1
ATOM 1226 C CA . PRO A 1 154 ? -3.146 -27.609 -18.812 1 97.44 154 PRO A CA 1
ATOM 1227 C C . PRO A 1 154 ? -2.25 -27 -19.891 1 97.44 154 PRO A C 1
ATOM 1229 O O . PRO A 1 154 ? -1.103 -27.422 -20.047 1 97.44 154 PRO A O 1
ATOM 1232 N N . HIS A 1 155 ? -2.695 -26.016 -20.547 1 97.31 155 HIS A N 1
ATOM 1233 C CA . HIS A 1 155 ? -1.944 -25.406 -21.641 1 97.31 155 HIS A CA 1
ATOM 1234 C C . HIS A 1 155 ? -0.762 -24.594 -21.125 1 97.31 155 HIS A C 1
ATOM 1236 O O . HIS A 1 155 ? 0.185 -24.328 -21.859 1 97.31 155 HIS A O 1
ATOM 1242 N N . LEU A 1 156 ? -0.761 -24.25 -19.797 1 97.75 156 LEU A N 1
ATOM 1243 C CA . LEU A 1 156 ? 0.29 -23.438 -19.203 1 97.75 156 LEU A CA 1
ATOM 1244 C C . LEU A 1 156 ? 1.221 -24.281 -18.344 1 97.75 156 LEU A C 1
ATOM 1246 O O . LEU A 1 156 ? 2.227 -23.781 -17.828 1 97.75 156 LEU A O 1
ATOM 1250 N N . TRP A 1 157 ? 0.974 -25.469 -18.188 1 97.5 157 TRP A N 1
ATOM 1251 C CA . TRP A 1 157 ? 1.535 -26.297 -17.125 1 97.5 157 TRP A CA 1
ATOM 1252 C C . TRP A 1 157 ? 3.061 -26.281 -17.156 1 97.5 157 TRP A C 1
ATOM 1254 O O . TRP A 1 157 ? 3.711 -26.031 -16.141 1 97.5 157 TRP A O 1
ATOM 1264 N N . GLU A 1 158 ? 3.68 -26.422 -18.281 1 97.62 158 GLU A N 1
ATOM 1265 C CA . GLU A 1 158 ? 5.133 -26.547 -18.391 1 97.62 158 GLU A CA 1
ATOM 1266 C C . GLU A 1 158 ? 5.824 -25.25 -17.969 1 97.62 158 GLU A C 1
ATOM 1268 O O . GLU A 1 158 ? 6.934 -25.281 -17.438 1 97.62 158 GLU A O 1
ATOM 1273 N N . ASP A 1 159 ? 5.137 -24.156 -18.125 1 97.06 159 ASP A N 1
ATOM 1274 C CA . ASP A 1 159 ? 5.719 -22.844 -17.844 1 97.06 159 ASP A CA 1
ATOM 1275 C C . ASP A 1 159 ? 5.547 -22.484 -16.359 1 97.06 159 ASP A C 1
ATOM 1277 O O . ASP A 1 159 ? 6.289 -21.656 -15.828 1 97.06 159 ASP A O 1
ATOM 1281 N N . ILE A 1 160 ? 4.578 -23.125 -15.68 1 98 160 ILE A N 1
ATOM 1282 C CA . ILE A 1 160 ? 4.203 -22.531 -14.406 1 98 160 ILE A CA 1
ATOM 1283 C C . ILE A 1 160 ? 4.266 -23.578 -13.305 1 98 160 ILE A C 1
ATOM 1285 O O . ILE A 1 160 ? 4.07 -23.266 -12.125 1 98 160 ILE A O 1
ATOM 1289 N N . LYS A 1 161 ? 4.574 -24.859 -13.594 1 98.19 161 LYS A N 1
ATOM 1290 C CA . LYS A 1 161 ? 4.547 -25.938 -12.609 1 98.19 161 LYS A CA 1
ATOM 1291 C C . LYS A 1 161 ? 5.5 -25.656 -11.453 1 98.19 161 LYS A C 1
ATOM 1293 O O . LYS A 1 161 ? 5.246 -26.078 -10.32 1 98.19 161 LYS A O 1
ATOM 1298 N N . GLN A 1 162 ? 6.578 -24.906 -11.688 1 97.06 162 GLN A N 1
ATOM 1299 C CA . GLN A 1 162 ? 7.582 -24.641 -10.656 1 97.06 162 GLN A CA 1
ATOM 1300 C C . GLN A 1 162 ? 7.023 -23.703 -9.586 1 97.06 162 GLN A C 1
ATOM 1302 O O . GLN A 1 162 ? 7.617 -23.562 -8.516 1 97.06 162 GLN A O 1
ATOM 1307 N N . TYR A 1 163 ? 5.91 -23.047 -9.867 1 97.44 163 TYR A N 1
ATOM 1308 C CA . TYR A 1 163 ? 5.344 -22.094 -8.93 1 97.44 163 TYR A CA 1
ATOM 1309 C C . TYR A 1 163 ? 4.223 -22.719 -8.117 1 97.44 163 TYR A C 1
ATOM 1311 O O . TYR A 1 163 ? 3.561 -22.031 -7.328 1 97.44 163 TYR A O 1
ATOM 1319 N N . CYS A 1 164 ? 3.932 -23.953 -8.336 1 96.81 164 CYS A N 1
ATOM 1320 C CA . CYS A 1 164 ? 2.883 -24.625 -7.586 1 96.81 164 CYS A CA 1
ATOM 1321 C C . CYS A 1 164 ? 3.398 -25.094 -6.227 1 96.81 164 CYS A C 1
ATOM 1323 O O . CYS A 1 164 ? 4.605 -25.25 -6.039 1 96.81 164 CYS A O 1
ATOM 1325 N N . LEU A 1 165 ? 2.441 -25.172 -5.262 1 91.62 165 LEU A N 1
ATOM 1326 C CA . LEU A 1 165 ? 2.754 -25.781 -3.971 1 91.62 165 LEU A CA 1
ATOM 1327 C C . LEU A 1 165 ? 2.943 -27.281 -4.105 1 91.62 165 LEU A C 1
ATOM 1329 O O . LEU A 1 165 ? 2.326 -27.922 -4.965 1 91.62 165 LEU A O 1
ATOM 1333 N N . MET B 1 1 ? 20.125 5.703 -14.602 1 58.59 1 MET B N 1
ATOM 1334 C CA . MET B 1 1 ? 20.047 6.852 -13.703 1 58.59 1 MET B CA 1
ATOM 1335 C C . MET B 1 1 ? 18.703 6.887 -12.992 1 58.59 1 MET B C 1
ATOM 1337 O O . MET B 1 1 ? 17.688 6.461 -13.547 1 58.59 1 MET B O 1
ATOM 1341 N N . PRO B 1 2 ? 18.75 7.188 -11.672 1 74.25 2 PRO B N 1
ATOM 1342 C CA . PRO B 1 2 ? 17.438 7.316 -11.023 1 74.25 2 PRO B CA 1
ATOM 1343 C C . PRO B 1 2 ? 16.531 8.328 -11.727 1 74.25 2 PRO B C 1
ATOM 1345 O O . PRO B 1 2 ? 17.016 9.312 -12.281 1 74.25 2 PRO B O 1
ATOM 1348 N N . LEU B 1 3 ? 15.227 8.016 -11.859 1 84.81 3 LEU B N 1
ATOM 1349 C CA . LEU B 1 3 ? 14.273 8.883 -12.547 1 84.81 3 LEU B CA 1
ATOM 1350 C C . LEU B 1 3 ? 14.133 10.219 -11.828 1 84.81 3 LEU B C 1
ATOM 1352 O O . LEU B 1 3 ? 14.273 10.289 -10.602 1 84.81 3 LEU B O 1
ATOM 1356 N N . THR B 1 4 ? 13.93 11.266 -12.68 1 93.88 4 THR B N 1
ATOM 1357 C CA . THR B 1 4 ? 13.602 12.578 -12.133 1 93.88 4 THR B CA 1
ATOM 1358 C C . THR B 1 4 ? 12.117 12.664 -11.789 1 93.88 4 THR B C 1
ATOM 1360 O O . THR B 1 4 ? 11.312 11.859 -12.258 1 93.88 4 THR B O 1
ATOM 1363 N N . ALA B 1 5 ? 11.805 13.625 -10.969 1 96.44 5 ALA B N 1
ATOM 1364 C CA . ALA B 1 5 ? 10.398 13.875 -10.641 1 96.44 5 ALA B CA 1
ATOM 1365 C C . ALA B 1 5 ? 9.57 14.086 -11.906 1 96.44 5 ALA B C 1
ATOM 1367 O O . ALA B 1 5 ? 8.477 13.539 -12.031 1 96.44 5 ALA B O 1
ATOM 1368 N N . ASP B 1 6 ? 10.102 14.859 -12.836 1 96.12 6 ASP B N 1
ATOM 1369 C CA . ASP B 1 6 ? 9.391 15.172 -14.07 1 96.12 6 ASP B CA 1
ATOM 1370 C C . ASP B 1 6 ? 9.109 13.906 -14.875 1 96.12 6 ASP B C 1
ATOM 1372 O O . ASP B 1 6 ? 8.031 13.758 -15.445 1 96.12 6 ASP B O 1
ATOM 1376 N N . GLU B 1 7 ? 10.07 13.086 -14.938 1 96.12 7 GLU B N 1
ATOM 1377 C CA . GLU B 1 7 ? 9.898 11.828 -15.664 1 96.12 7 GLU B CA 1
ATOM 1378 C C . GLU B 1 7 ? 8.812 10.969 -15.023 1 96.12 7 GLU B C 1
ATOM 1380 O O . GLU B 1 7 ? 8.016 10.336 -15.727 1 96.12 7 GLU B O 1
ATOM 1385 N N . ILE B 1 8 ? 8.797 10.898 -13.688 1 97.31 8 ILE B N 1
ATOM 1386 C CA . ILE B 1 8 ? 7.777 10.133 -12.969 1 97.31 8 ILE B CA 1
ATOM 1387 C C . ILE B 1 8 ? 6.398 10.727 -13.266 1 97.31 8 ILE B C 1
ATOM 1389 O O . ILE B 1 8 ? 5.469 10 -13.625 1 97.31 8 ILE B O 1
ATOM 1393 N N . ILE B 1 9 ? 6.285 12.055 -13.156 1 97.75 9 ILE B N 1
ATOM 1394 C CA . ILE B 1 9 ? 5.027 12.766 -13.352 1 97.75 9 ILE B CA 1
ATOM 1395 C C . ILE B 1 9 ? 4.504 12.5 -14.766 1 97.75 9 ILE B C 1
ATOM 1397 O O . ILE B 1 9 ? 3.326 12.188 -14.945 1 97.75 9 ILE B O 1
ATOM 1401 N N . GLN B 1 10 ? 5.348 12.586 -15.719 1 97.06 10 GLN B N 1
ATOM 1402 C CA . GLN B 1 10 ? 4.953 12.414 -17.109 1 97.06 10 GLN B CA 1
ATOM 1403 C C . GLN B 1 10 ? 4.59 10.961 -17.406 1 97.06 10 GLN B C 1
ATOM 1405 O O . GLN B 1 10 ? 3.547 10.688 -18 1 97.06 10 GLN B O 1
ATOM 1410 N N . THR B 1 11 ? 5.418 10.039 -17.016 1 97.19 11 THR B N 1
ATOM 1411 C CA . THR B 1 11 ? 5.227 8.633 -17.328 1 97.19 11 THR B CA 1
ATOM 1412 C C . THR B 1 11 ? 3.957 8.102 -16.672 1 97.19 11 THR B C 1
ATOM 1414 O O . THR B 1 11 ? 3.213 7.324 -17.281 1 97.19 11 THR B O 1
ATOM 1417 N N . LEU B 1 12 ? 3.736 8.57 -15.414 1 97.75 12 LEU B N 1
ATOM 1418 C CA . LEU B 1 12 ? 2.604 8.039 -14.664 1 97.75 12 LEU B CA 1
ATOM 1419 C C . LEU B 1 12 ? 1.406 8.977 -14.742 1 97.75 12 LEU B C 1
ATOM 1421 O O . LEU B 1 12 ? 0.367 8.719 -14.133 1 97.75 12 LEU B O 1
ATOM 1425 N N . GLN B 1 13 ? 1.543 10.062 -15.445 1 98.12 13 GLN B N 1
ATOM 1426 C CA . GLN B 1 13 ? 0.474 11.023 -15.695 1 98.12 13 GLN B CA 1
ATOM 1427 C C . GLN B 1 13 ? -0.12 11.539 -14.391 1 98.12 13 GLN B C 1
ATOM 1429 O O . GLN B 1 13 ? -1.341 11.57 -14.227 1 98.12 13 GLN B O 1
ATOM 1434 N N . LEU B 1 14 ? 0.743 11.883 -13.5 1 98.5 14 LEU B N 1
ATOM 1435 C CA . LEU B 1 14 ? 0.301 12.484 -12.242 1 98.5 14 LEU B CA 1
ATOM 1436 C C . LEU B 1 14 ? -0.21 13.906 -12.477 1 98.5 14 LEU B C 1
ATOM 1438 O O . LEU B 1 14 ? 0.274 14.609 -13.367 1 98.5 14 LEU B O 1
ATOM 1442 N N . ILE B 1 15 ? -1.148 14.336 -11.648 1 98.38 15 ILE B N 1
ATOM 1443 C CA . ILE B 1 15 ? -1.703 15.68 -11.758 1 98.38 15 ILE B CA 1
ATOM 1444 C C . ILE B 1 15 ? -1.582 16.406 -10.414 1 98.38 15 ILE B C 1
ATOM 1446 O O . ILE B 1 15 ? -1.508 15.758 -9.367 1 98.38 15 ILE B O 1
ATOM 1450 N N . PRO B 1 16 ? -1.516 17.75 -10.406 1 96.88 16 PRO B N 1
ATOM 1451 C CA . PRO B 1 16 ? -1.439 18.484 -9.141 1 96.88 16 PRO B CA 1
ATOM 1452 C C . PRO B 1 16 ? -2.711 18.344 -8.305 1 96.88 16 PRO B C 1
ATOM 1454 O O . PRO B 1 16 ? -3.816 18.344 -8.852 1 96.88 16 PRO B O 1
ATOM 1457 N N . HIS B 1 17 ? -2.584 18.172 -7.062 1 92.75 17 HIS B N 1
ATOM 1458 C CA . HIS B 1 17 ? -3.695 18.141 -6.117 1 92.75 17 HIS B CA 1
ATOM 1459 C C . HIS B 1 17 ? -3.816 19.469 -5.367 1 92.75 17 HIS B C 1
ATOM 1461 O O . HIS B 1 17 ? -2.812 20.125 -5.102 1 92.75 17 HIS B O 1
ATOM 1467 N N . GLN B 1 18 ? -4.973 19.812 -4.898 1 84.38 18 GLN B N 1
ATOM 1468 C CA . GLN B 1 18 ? -5.242 21.062 -4.203 1 84.38 18 GLN B CA 1
ATOM 1469 C C . GLN B 1 18 ? -4.543 21.109 -2.85 1 84.38 18 GLN B C 1
ATOM 1471 O O . GLN B 1 18 ? -4.137 22.172 -2.387 1 84.38 18 GLN B O 1
ATOM 1476 N N . GLN B 1 19 ? -4.41 20.016 -2.254 1 84.44 19 GLN B N 1
ATOM 1477 C CA . GLN B 1 19 ? -3.783 19.938 -0.939 1 84.44 19 GLN B CA 1
ATOM 1478 C C . GLN B 1 19 ? -2.27 20.109 -1.04 1 84.44 19 GLN B C 1
ATOM 1480 O O . GLN B 1 19 ? -1.593 20.297 -0.028 1 84.44 19 GLN B O 1
ATOM 1485 N N . GLY B 1 20 ? -1.881 19.953 -2.158 1 90.06 20 GLY B N 1
ATOM 1486 C CA . GLY B 1 20 ? -0.446 19.938 -2.396 1 90.06 20 GLY B CA 1
ATOM 1487 C C . GLY B 1 20 ? 0.046 18.641 -3.012 1 90.06 20 GLY B C 1
ATOM 1488 O O . GLY B 1 20 ? -0.749 17.75 -3.311 1 90.06 20 GLY B O 1
ATOM 1489 N N . SER B 1 21 ? 1.201 18.578 -3.672 1 96.56 21 SER B N 1
ATOM 1490 C CA . SER B 1 21 ? 1.868 17.438 -4.281 1 96.56 21 SER B CA 1
ATOM 1491 C C . SER B 1 21 ? 1.24 17.078 -5.625 1 96.56 21 SER B C 1
ATOM 1493 O O . SER B 1 21 ? 0.372 17.812 -6.121 1 96.56 21 SER B O 1
ATOM 1495 N N . PHE B 1 22 ? 1.698 16.141 -6.289 1 98.5 22 PHE B N 1
ATOM 1496 C CA . PHE B 1 22 ? 1.091 15.492 -7.445 1 98.5 22 PHE B CA 1
ATOM 1497 C C . PHE B 1 22 ? 0.475 14.148 -7.051 1 98.5 22 PHE B C 1
ATOM 1499 O O . PHE B 1 22 ? 0.917 13.516 -6.094 1 98.5 22 PHE B O 1
ATOM 1506 N N . PHE B 1 23 ? -0.561 13.766 -7.781 1 98.44 23 PHE B N 1
ATOM 1507 C CA . PHE B 1 23 ? -1.149 12.477 -7.438 1 98.44 23 PHE B CA 1
ATOM 1508 C C . PHE B 1 23 ? -1.871 11.875 -8.633 1 98.44 23 PHE B C 1
ATOM 1510 O O . PHE B 1 23 ? -2.01 12.523 -9.672 1 98.44 23 PHE B O 1
ATOM 1517 N N . LYS B 1 24 ? -2.273 10.633 -8.555 1 98.62 24 LYS B N 1
ATOM 1518 C CA . LYS B 1 24 ? -3.156 9.914 -9.469 1 98.62 24 LYS B CA 1
ATOM 1519 C C . LYS B 1 24 ? -3.859 8.766 -8.758 1 98.62 24 LYS B C 1
ATOM 1521 O O . LYS B 1 24 ? -3.217 7.961 -8.078 1 98.62 24 LYS B O 1
ATOM 1526 N N . GLU B 1 25 ? -5.199 8.789 -8.867 1 98.75 25 GLU B N 1
ATOM 1527 C CA . GLU B 1 25 ? -5.891 7.582 -8.422 1 98.75 25 GLU B CA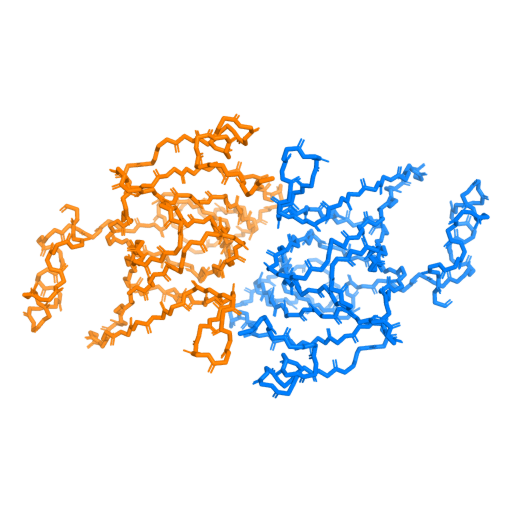 1
ATOM 1528 C C . GLU B 1 25 ? -5.629 6.418 -9.375 1 98.75 25 GLU B C 1
ATOM 1530 O O . GLU B 1 25 ? -5.887 6.516 -10.578 1 98.75 25 GLU B O 1
ATOM 1535 N N . THR B 1 26 ? -5.117 5.324 -8.82 1 98.81 26 THR B N 1
ATOM 1536 C CA . THR B 1 26 ? -4.691 4.211 -9.656 1 98.81 26 THR B CA 1
ATOM 1537 C C . THR B 1 26 ? -5.668 3.043 -9.539 1 98.81 26 THR B C 1
ATOM 1539 O O . THR B 1 26 ? -5.66 2.131 -10.367 1 98.81 26 THR B O 1
ATOM 1542 N N . PHE B 1 27 ? -6.441 3.039 -8.484 1 98.81 27 PHE B N 1
ATOM 1543 C CA . PHE B 1 27 ? -7.371 1.938 -8.25 1 98.81 27 PHE B CA 1
ATOM 1544 C C . PHE B 1 27 ? -8.57 2.406 -7.434 1 98.81 27 PHE B C 1
ATOM 1546 O O . PHE B 1 27 ? -8.422 3.188 -6.492 1 98.81 27 PHE B O 1
ATOM 1553 N N . ARG B 1 28 ? -9.703 1.974 -7.773 1 98.69 28 ARG B N 1
ATOM 1554 C CA . ARG B 1 28 ? -10.953 2.02 -7.02 1 98.69 28 ARG B CA 1
ATOM 1555 C C . ARG B 1 28 ? -11.711 0.7 -7.133 1 98.69 28 ARG B C 1
ATOM 1557 O O . ARG B 1 28 ? -12.078 0.281 -8.234 1 98.69 28 ARG B O 1
ATOM 1564 N N . ASP B 1 29 ? -11.875 0.102 -6 1 98.5 29 ASP B N 1
ATOM 1565 C CA . ASP B 1 29 ? -12.562 -1.186 -6.016 1 98.5 29 ASP B CA 1
ATOM 1566 C C . ASP B 1 29 ? -13.977 -1.046 -6.574 1 98.5 29 ASP B C 1
ATOM 1568 O O . ASP B 1 29 ? -14.688 -0.102 -6.234 1 98.5 29 ASP B O 1
ATOM 1572 N N . ASP B 1 30 ? -14.414 -1.977 -7.395 1 96.31 30 ASP B N 1
ATOM 1573 C CA . ASP B 1 30 ? -15.766 -1.965 -7.961 1 96.31 30 ASP B CA 1
ATOM 1574 C C . ASP B 1 30 ? -16.797 -2.359 -6.918 1 96.31 30 ASP B C 1
ATOM 1576 O O . ASP B 1 30 ? -17.984 -2.012 -7.047 1 96.31 30 ASP B O 1
ATOM 1580 N N . GLY B 1 31 ? -16.328 -3.086 -5.934 1 94.25 31 GLY B N 1
ATOM 1581 C CA . GLY B 1 31 ? -17.234 -3.451 -4.852 1 94.25 31 GLY B CA 1
ATOM 1582 C C . GLY B 1 31 ? -17.578 -2.281 -3.949 1 94.25 31 GLY B C 1
ATOM 1583 O O . GLY B 1 31 ? -16.812 -1.33 -3.824 1 94.25 31 GLY B O 1
ATOM 1584 N N . VAL B 1 32 ? -18.781 -2.414 -3.334 1 93.38 32 VAL B N 1
ATOM 1585 C CA . VAL B 1 32 ? -19.266 -1.329 -2.488 1 93.38 32 VAL B CA 1
ATOM 1586 C C . VAL B 1 32 ? -19.609 -1.871 -1.104 1 93.38 32 VAL B C 1
ATOM 1588 O O . VAL B 1 32 ? -19.938 -3.051 -0.958 1 93.38 32 VAL B O 1
ATOM 1591 N N . ILE B 1 33 ? -19.469 -1.016 -0.153 1 90.44 33 ILE B N 1
ATOM 1592 C CA . ILE B 1 33 ? -19.875 -1.373 1.201 1 90.44 33 ILE B CA 1
ATOM 1593 C C . ILE B 1 33 ? -20.844 -0.323 1.743 1 90.44 33 ILE B C 1
ATOM 1595 O O . ILE B 1 33 ? -20.75 0.857 1.398 1 90.44 33 ILE B O 1
ATOM 1599 N N . ASP B 1 34 ? -21.688 -0.799 2.533 1 88.88 34 ASP B N 1
ATOM 1600 C CA . ASP B 1 34 ? -22.609 0.111 3.223 1 88.88 34 ASP B CA 1
ATOM 1601 C C . ASP B 1 34 ? -21.938 0.723 4.453 1 88.88 34 ASP B C 1
ATOM 1603 O O . ASP B 1 34 ? -21.234 0.031 5.195 1 88.88 34 ASP B O 1
ATOM 1607 N N . THR B 1 35 ? -22.078 2.047 4.531 1 86 35 THR B N 1
ATOM 1608 C CA . THR B 1 35 ? -21.578 2.748 5.707 1 86 35 THR B CA 1
ATOM 1609 C C . THR B 1 35 ? -22.688 3.561 6.367 1 86 35 THR B C 1
ATOM 1611 O O . THR B 1 35 ? -23.766 3.697 5.812 1 86 35 THR B O 1
ATOM 1614 N N . GLN B 1 36 ? -22.438 3.986 7.602 1 83.56 36 GLN B N 1
ATOM 1615 C CA . GLN B 1 36 ? -23.391 4.836 8.312 1 83.56 36 GLN B CA 1
ATOM 1616 C C . GLN B 1 36 ? -23.172 6.309 7.98 1 83.56 36 GLN B C 1
ATOM 1618 O O . GLN B 1 36 ? -23.828 7.184 8.547 1 83.56 36 GLN B O 1
ATOM 1623 N N . LYS B 1 37 ? -22.375 6.496 7.016 1 82.94 37 LYS B N 1
ATOM 1624 C CA . LYS B 1 37 ? -22.031 7.867 6.664 1 82.94 37 LYS B CA 1
ATOM 1625 C C . LYS B 1 37 ? -23 8.438 5.637 1 82.94 37 LYS B C 1
ATOM 1627 O O . LYS B 1 37 ? -23.828 7.703 5.078 1 82.94 37 LYS B O 1
ATOM 1632 N N . GLU B 1 38 ? -22.938 9.75 5.512 1 81.81 38 GLU B N 1
ATOM 1633 C CA . GLU B 1 38 ? -23.766 10.398 4.504 1 81.81 38 GLU B CA 1
ATOM 1634 C C . GLU B 1 38 ? -23.562 9.773 3.129 1 81.81 38 GLU B C 1
ATOM 1636 O O . GLU B 1 38 ? -22.422 9.57 2.693 1 81.81 38 GLU B O 1
ATOM 1641 N N . GLY B 1 39 ? -24.578 9.406 2.346 1 83.69 39 GLY B N 1
ATOM 1642 C CA . GLY B 1 39 ? -24.516 8.789 1.034 1 83.69 39 GLY B CA 1
ATOM 1643 C C . GLY B 1 39 ? -24.406 7.273 1.095 1 83.69 39 GLY B C 1
ATOM 1644 O O . GLY B 1 39 ? -24.5 6.598 0.069 1 83.69 39 GLY B O 1
ATOM 1645 N N . CYS B 1 40 ? -24.078 6.637 2.213 1 81.56 40 CYS B N 1
ATOM 1646 C CA . CYS B 1 40 ? -24.234 5.277 2.713 1 81.56 40 CYS B CA 1
ATOM 1647 C C . CYS B 1 40 ? -23.25 4.332 2.041 1 81.56 40 CYS B C 1
ATOM 1649 O O . CYS B 1 40 ? -22.672 3.455 2.693 1 81.56 40 CYS B O 1
ATOM 1651 N N . GLN B 1 41 ? -23.094 4.605 0.677 1 93 41 GLN B N 1
ATOM 1652 C CA . GLN B 1 41 ? -22.25 3.609 0.026 1 93 41 GLN B CA 1
ATOM 1653 C C . GLN B 1 41 ? -20.875 4.18 -0.303 1 93 41 GLN B C 1
ATOM 1655 O O . GLN B 1 41 ? -20.766 5.352 -0.665 1 93 41 GLN B O 1
ATOM 1660 N N . ARG B 1 42 ? -19.906 3.357 -0.094 1 96.25 42 ARG B N 1
ATOM 1661 C CA . ARG B 1 42 ? -18.547 3.658 -0.502 1 96.25 42 ARG B CA 1
ATOM 1662 C C . ARG B 1 42 ? -17.922 2.492 -1.271 1 96.25 42 ARG B C 1
ATOM 1664 O O . ARG B 1 42 ? -18.328 1.342 -1.089 1 96.25 42 ARG B O 1
ATOM 1671 N N . SER B 1 43 ? -16.969 2.822 -2.135 1 97.38 43 SER B N 1
ATOM 1672 C CA . SER B 1 43 ? -16.125 1.756 -2.652 1 97.38 43 SER B CA 1
ATOM 1673 C C . SER B 1 43 ? -15.414 1.014 -1.524 1 97.38 43 SER B C 1
ATOM 1675 O O . SER B 1 43 ? -15.141 1.592 -0.47 1 97.38 43 SER B O 1
ATOM 1677 N N . ILE B 1 44 ? -15.086 -0.22 -1.72 1 96.88 44 ILE B N 1
ATOM 1678 C CA . ILE B 1 44 ? -14.43 -1.035 -0.7 1 96.88 44 ILE B CA 1
ATOM 1679 C C . ILE B 1 44 ? -13.078 -0.43 -0.342 1 96.88 44 ILE B C 1
ATOM 1681 O O . ILE B 1 44 ? -12.695 -0.395 0.83 1 96.88 44 ILE B O 1
ATOM 1685 N N . SER B 1 45 ? -12.375 0.015 -1.38 1 98.44 45 SER B N 1
ATOM 1686 C CA . SER B 1 45 ? -11.062 0.617 -1.161 1 98.44 45 SER B CA 1
ATOM 1687 C C . SER B 1 45 ? -10.625 1.445 -2.365 1 98.44 45 SER B C 1
ATOM 1689 O O . SER B 1 45 ? -11.219 1.343 -3.443 1 98.44 45 SER B O 1
ATOM 1691 N N . SER B 1 46 ? -9.648 2.271 -2.189 1 98.88 46 SER B N 1
ATOM 1692 C CA . SER B 1 46 ? -9.008 3.006 -3.275 1 98.88 46 SER B CA 1
ATOM 1693 C C . SER B 1 46 ? -7.516 3.191 -3.01 1 98.88 46 SER B C 1
ATOM 1695 O O . SER B 1 46 ? -7.047 2.977 -1.89 1 98.88 46 SER B O 1
ATOM 1697 N N . CYS B 1 47 ? -6.793 3.479 -4.051 1 98.88 47 CYS B N 1
ATOM 1698 C CA . CYS B 1 47 ? -5.344 3.621 -3.986 1 98.88 47 CYS B CA 1
ATOM 1699 C C . CYS B 1 47 ? -4.867 4.75 -4.887 1 98.88 47 CYS B C 1
ATOM 1701 O O . CYS B 1 47 ? -5.395 4.941 -5.984 1 98.88 47 CYS B O 1
ATOM 1703 N N . VAL B 1 48 ? -3.867 5.531 -4.406 1 98.81 48 VAL B N 1
ATOM 1704 C CA . VAL B 1 48 ? -3.33 6.625 -5.207 1 98.81 48 VAL B CA 1
ATOM 1705 C C . VAL B 1 48 ? -1.804 6.582 -5.18 1 98.81 48 VAL B C 1
ATOM 1707 O O . VAL B 1 48 ? -1.207 6.027 -4.254 1 98.81 48 VAL B O 1
ATOM 1710 N N . TYR B 1 49 ? -1.187 7.18 -6.191 1 98.88 49 TYR B N 1
ATOM 1711 C CA . TYR B 1 49 ? 0.183 7.676 -6.152 1 98.88 49 TYR B CA 1
ATOM 1712 C C . TYR B 1 49 ? 0.232 9.094 -5.586 1 98.88 49 TYR B C 1
ATOM 1714 O O . TYR B 1 49 ? -0.666 9.898 -5.84 1 98.88 49 TYR B O 1
ATOM 1722 N N . ILE B 1 50 ? 1.244 9.398 -4.914 1 98.81 50 ILE B N 1
ATOM 1723 C CA . ILE B 1 50 ? 1.519 10.758 -4.465 1 98.81 50 ILE B CA 1
ATOM 1724 C C . ILE B 1 50 ? 2.992 11.086 -4.691 1 98.81 50 ILE B C 1
ATOM 1726 O O . ILE B 1 50 ? 3.869 10.266 -4.426 1 98.81 50 ILE B O 1
ATOM 1730 N N . LEU B 1 51 ? 3.223 12.25 -5.215 1 98.75 51 LEU B N 1
ATOM 1731 C CA . LEU B 1 51 ? 4.586 12.703 -5.453 1 98.75 51 LEU B CA 1
ATOM 1732 C C . LEU B 1 51 ? 4.777 14.133 -4.941 1 98.75 51 LEU B C 1
ATOM 1734 O O . LEU B 1 51 ? 4.086 15.047 -5.383 1 98.75 51 LEU B O 1
ATOM 1738 N N . HIS B 1 52 ? 5.629 14.25 -3.967 1 98.69 52 HIS B N 1
ATOM 1739 C CA . HIS B 1 52 ? 6.066 15.57 -3.523 1 98.69 52 HIS B CA 1
ATOM 1740 C C . HIS B 1 52 ? 7.348 15.992 -4.238 1 98.69 52 HIS B C 1
ATOM 1742 O O . HIS B 1 52 ? 8.242 15.172 -4.453 1 98.69 52 HIS B O 1
ATOM 1748 N N . THR B 1 53 ? 7.41 17.25 -4.594 1 98.12 53 THR B N 1
ATOM 1749 C CA . THR B 1 53 ? 8.594 17.844 -5.215 1 98.12 53 THR B CA 1
ATOM 1750 C C . THR B 1 53 ? 9.047 19.078 -4.453 1 98.12 53 THR B C 1
ATOM 1752 O O . THR B 1 53 ? 8.383 19.516 -3.508 1 98.12 53 THR B O 1
ATOM 1755 N N . LYS B 1 54 ? 10.148 19.609 -4.875 1 96 54 LYS B N 1
ATOM 1756 C CA . LYS B 1 54 ? 10.625 20.844 -4.273 1 96 54 LYS B CA 1
ATOM 1757 C C . LYS B 1 54 ? 9.625 21.984 -4.496 1 96 54 LYS B C 1
ATOM 1759 O O . LYS B 1 54 ? 9.469 22.859 -3.645 1 96 54 LYS B O 1
ATOM 1764 N N . GLU B 1 55 ? 8.906 21.984 -5.605 1 95.19 55 GLU B N 1
ATOM 1765 C CA . GLU B 1 55 ? 7.938 23.031 -5.941 1 95.19 55 GLU B CA 1
ATOM 1766 C C . GLU B 1 55 ? 6.609 22.797 -5.219 1 95.19 55 GLU B C 1
ATOM 1768 O O . GLU B 1 55 ? 5.871 23.75 -4.957 1 95.19 55 GLU B O 1
ATOM 1773 N N . ARG B 1 56 ? 6.285 21.578 -4.961 1 97.44 56 ARG B N 1
ATOM 1774 C CA . ARG B 1 56 ? 5.105 21.156 -4.211 1 97.44 56 ARG B CA 1
ATOM 1775 C C . ARG B 1 56 ? 5.484 20.219 -3.07 1 97.44 56 ARG B C 1
ATOM 1777 O O . ARG B 1 56 ? 5.176 19.031 -3.111 1 97.44 56 ARG B O 1
ATOM 1784 N N . PRO B 1 57 ? 6.082 20.828 -2.076 1 97.44 57 PRO B N 1
ATOM 1785 C CA . PRO B 1 57 ? 6.84 20.016 -1.122 1 97.44 57 PRO B CA 1
ATOM 1786 C C . PRO B 1 57 ? 5.973 19.484 0.014 1 97.44 57 PRO B C 1
ATOM 1788 O O . PRO B 1 57 ? 6.461 18.734 0.869 1 97.44 57 PRO B O 1
ATOM 1791 N N . MET B 1 58 ? 4.652 19.875 0.054 1 97.56 58 MET B N 1
ATOM 1792 C CA . MET B 1 58 ? 3.898 19.469 1.237 1 97.56 58 MET B CA 1
ATOM 1793 C C . MET B 1 58 ? 2.434 19.234 0.893 1 97.56 58 MET B C 1
ATOM 1795 O O . MET B 1 58 ? 1.903 19.844 -0.041 1 97.56 58 MET B O 1
ATOM 1799 N N . THR B 1 59 ? 1.849 18.297 1.56 1 97.88 59 THR B N 1
ATOM 1800 C CA . THR B 1 59 ? 0.402 18.156 1.683 1 97.88 59 THR B CA 1
ATOM 1801 C C . THR B 1 59 ? -0.094 18.797 2.975 1 97.88 59 THR B C 1
ATOM 1803 O O . THR B 1 59 ? 0.312 18.391 4.07 1 97.88 59 THR B O 1
ATOM 1806 N N . ARG B 1 60 ? -0.975 19.734 2.799 1 97.62 60 ARG B N 1
ATOM 1807 C CA . ARG B 1 60 ? -1.483 20.469 3.951 1 97.62 60 ARG B CA 1
ATOM 1808 C C . ARG B 1 60 ? -2.43 19.609 4.781 1 97.62 60 ARG B C 1
ATOM 1810 O O . ARG B 1 60 ? -2.877 18.562 4.324 1 97.62 60 ARG B O 1
ATOM 1817 N N . PHE B 1 61 ? -2.697 20.078 5.965 1 97.88 61 PHE B N 1
ATOM 1818 C CA . PHE B 1 61 ? -3.465 19.312 6.938 1 97.88 61 PHE B CA 1
ATOM 1819 C C . PHE B 1 61 ? -4.797 18.859 6.348 1 97.88 61 PHE B C 1
ATOM 1821 O O . PHE B 1 61 ? -5.547 19.672 5.812 1 97.88 61 PHE B O 1
ATOM 1828 N N . LEU B 1 62 ? -5.062 17.656 6.496 1 98 62 LEU B N 1
ATOM 1829 C CA . LEU B 1 62 ? -6.375 17.062 6.254 1 98 62 LEU B CA 1
ATOM 1830 C C . LEU B 1 62 ? -6.648 15.93 7.234 1 98 62 LEU B C 1
ATOM 1832 O O . LEU B 1 62 ? -5.73 15.422 7.879 1 98 62 LEU B O 1
ATOM 1836 N N . ARG B 1 63 ? -7.859 15.625 7.402 1 98 63 ARG B N 1
ATOM 1837 C CA . ARG B 1 63 ? -8.297 14.539 8.273 1 98 63 ARG B CA 1
ATOM 1838 C C . ARG B 1 63 ? -9.258 13.602 7.547 1 98 63 ARG B C 1
ATOM 1840 O O . ARG B 1 63 ? -10.281 14.039 7.027 1 98 63 ARG B O 1
ATOM 1847 N N . LEU B 1 64 ? -8.875 12.328 7.488 1 97.75 64 LEU B N 1
ATOM 1848 C CA . LEU B 1 64 ? -9.758 11.312 6.91 1 97.75 64 LEU B CA 1
ATOM 1849 C C . LEU B 1 64 ? -10.555 10.602 8 1 97.75 64 LEU B C 1
ATOM 1851 O O . LEU B 1 64 ? -10.047 10.391 9.102 1 97.75 64 LEU B O 1
ATOM 1855 N N . HIS B 1 65 ? -11.703 10.219 7.641 1 96 65 HIS B N 1
ATOM 1856 C CA . HIS B 1 65 ? -12.531 9.445 8.562 1 96 65 HIS B CA 1
ATOM 1857 C C . HIS B 1 65 ? -12.305 7.949 8.375 1 96 65 HIS B C 1
ATOM 1859 O O . HIS B 1 65 ? -13.125 7.133 8.812 1 96 65 HIS B O 1
ATOM 1865 N N . THR B 1 66 ? -11.312 7.59 7.688 1 96.25 66 THR B N 1
ATOM 1866 C CA . THR B 1 66 ? -10.859 6.223 7.461 1 96.25 66 THR B CA 1
ATOM 1867 C C . THR B 1 66 ? -9.359 6.102 7.715 1 96.25 66 THR B C 1
ATOM 1869 O O . THR B 1 66 ? -8.625 7.09 7.629 1 96.25 66 THR B O 1
ATOM 1872 N N . ASN B 1 67 ? -8.938 4.867 8.141 1 98.38 67 ASN B N 1
ATOM 1873 C CA . ASN B 1 67 ? -7.5 4.621 8.242 1 98.38 67 ASN B CA 1
ATOM 1874 C C . ASN B 1 67 ? -6.812 4.738 6.887 1 98.38 67 ASN B C 1
ATOM 1876 O O . ASN B 1 67 ? -7.355 4.309 5.871 1 98.38 67 ASN B O 1
ATOM 1880 N N . ALA B 1 68 ? -5.648 5.309 6.906 1 98.88 68 ALA B N 1
ATOM 1881 C CA . ALA B 1 68 ? -4.867 5.461 5.68 1 98.88 68 ALA B CA 1
ATOM 1882 C C . ALA B 1 68 ? -3.479 4.852 5.836 1 98.88 68 ALA B C 1
ATOM 1884 O O . ALA B 1 68 ? -2.783 5.121 6.82 1 98.88 68 ALA B O 1
ATOM 1885 N N . ILE B 1 69 ? -3.066 4.027 4.938 1 98.94 69 ILE B N 1
ATOM 1886 C CA . ILE B 1 69 ? -1.725 3.457 4.977 1 98.94 69 ILE B CA 1
ATOM 1887 C C . ILE B 1 69 ? -0.884 4.035 3.842 1 98.94 69 ILE B C 1
ATOM 1889 O O . ILE B 1 69 ? -1.336 4.094 2.695 1 98.94 69 ILE B O 1
ATOM 1893 N N . HIS B 1 70 ? 0.289 4.5 4.152 1 98.94 70 HIS B N 1
ATOM 1894 C CA . HIS B 1 70 ? 1.221 5.109 3.211 1 98.94 70 HIS B CA 1
ATOM 1895 C C . HIS B 1 70 ? 2.402 4.188 2.928 1 98.94 70 HIS B C 1
ATOM 1897 O O . HIS B 1 70 ? 2.91 3.525 3.838 1 98.94 70 HIS B O 1
ATOM 1903 N N . PHE B 1 71 ? 2.891 4.176 1.683 1 98.94 71 PHE B N 1
ATOM 1904 C CA . PHE B 1 71 ? 3.945 3.27 1.245 1 98.94 71 PHE B CA 1
ATOM 1905 C C . PHE B 1 71 ? 5.043 4.031 0.512 1 98.94 71 PHE B C 1
ATOM 190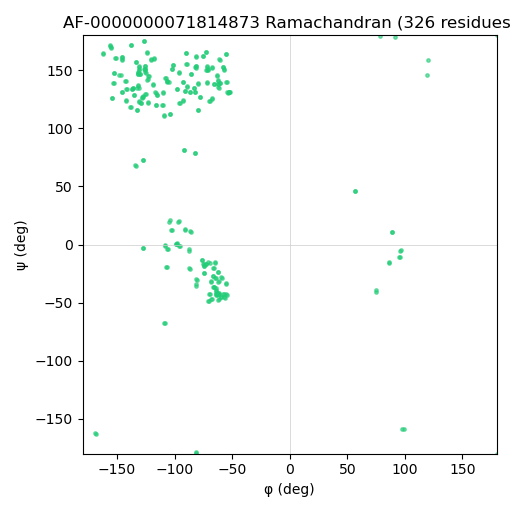7 O O . PHE B 1 71 ? 4.789 4.668 -0.511 1 98.94 71 PHE B O 1
ATOM 1914 N N . PHE B 1 72 ? 6.246 3.92 0.995 1 98.88 72 PHE B N 1
ATOM 1915 C CA . PHE B 1 72 ? 7.367 4.617 0.377 1 98.88 72 PHE B CA 1
ATOM 1916 C C . PHE B 1 72 ? 7.914 3.824 -0.803 1 98.88 72 PHE B C 1
ATOM 1918 O O . PHE B 1 72 ? 8.125 2.613 -0.7 1 98.88 72 PHE B O 1
ATOM 1925 N N . HIS B 1 73 ? 8.164 4.484 -1.882 1 98.31 73 HIS B N 1
ATOM 1926 C CA . HIS B 1 73 ? 8.758 3.828 -3.045 1 98.31 73 HIS B CA 1
ATOM 1927 C C . HIS B 1 73 ? 10.203 4.266 -3.25 1 98.31 73 HIS B C 1
ATOM 1929 O O . HIS B 1 73 ? 11.125 3.48 -3.031 1 98.31 73 HIS B O 1
ATOM 1935 N N . CYS B 1 74 ? 10.359 5.578 -3.617 1 96.75 74 CYS B N 1
ATOM 1936 C CA . CYS B 1 74 ? 11.711 6.051 -3.881 1 96.75 74 CYS B CA 1
ATOM 1937 C C . CYS B 1 74 ? 11.805 7.562 -3.688 1 96.75 74 CYS B C 1
ATOM 1939 O O . CYS B 1 74 ? 10.789 8.227 -3.482 1 96.75 74 CYS B O 1
ATOM 1941 N N . GLY B 1 75 ? 13.055 8.109 -3.732 1 97.25 75 GLY B N 1
ATOM 1942 C CA . GLY B 1 75 ? 13.344 9.516 -3.486 1 97.25 75 GLY B CA 1
ATOM 1943 C C . GLY B 1 75 ? 13.812 9.789 -2.072 1 97.25 75 GLY B C 1
ATOM 1944 O O . GLY B 1 75 ? 14.406 8.914 -1.431 1 97.25 75 GLY B O 1
ATOM 1945 N N . SER B 1 76 ? 13.648 11.062 -1.688 1 97.81 76 SER B N 1
ATOM 1946 C CA . SER B 1 76 ? 14.008 11.461 -0.33 1 97.81 76 SER B CA 1
ATOM 1947 C C . SER B 1 76 ? 12.898 11.109 0.658 1 97.81 76 SER B C 1
ATOM 1949 O O . SER B 1 76 ? 11.734 10.969 0.271 1 97.81 76 SER B O 1
ATOM 1951 N N . PRO B 1 77 ? 13.25 10.898 1.918 1 98.06 77 PRO B N 1
ATOM 1952 C CA . PRO B 1 77 ? 12.234 10.57 2.924 1 98.06 77 PRO B CA 1
ATOM 1953 C C . PRO B 1 77 ? 11.133 11.625 3.021 1 98.06 77 PRO B C 1
ATOM 1955 O O . PRO B 1 77 ? 11.359 12.789 2.676 1 98.06 77 PRO B O 1
ATOM 1958 N N . LEU B 1 78 ? 9.992 11.195 3.385 1 98.75 78 LEU B N 1
ATOM 1959 C CA . LEU B 1 78 ? 8.828 12.047 3.582 1 98.75 78 LEU B CA 1
ATOM 1960 C C . LEU B 1 78 ? 8.391 12.039 5.043 1 98.75 78 LEU B C 1
ATOM 1962 O O . LEU B 1 78 ? 8.203 10.977 5.633 1 98.75 78 LEU B O 1
ATOM 1966 N N . CYS B 1 79 ? 8.227 13.188 5.633 1 98.75 79 CYS B N 1
ATOM 1967 C CA . CYS B 1 79 ? 7.703 13.273 6.992 1 98.75 79 CYS B CA 1
ATOM 1968 C C . CYS B 1 79 ? 6.18 13.297 6.992 1 98.75 79 CYS B C 1
ATOM 1970 O O . CYS B 1 79 ? 5.566 14.031 6.211 1 98.75 79 CYS B O 1
ATOM 1972 N N . ILE B 1 80 ? 5.602 12.461 7.812 1 98.81 80 ILE B N 1
ATOM 1973 C CA . ILE B 1 80 ? 4.168 12.484 8.07 1 98.81 80 ILE B CA 1
ATOM 1974 C C . ILE B 1 80 ? 3.908 12.992 9.492 1 98.81 80 ILE B C 1
ATOM 1976 O O . ILE B 1 80 ? 4.242 12.312 10.469 1 98.81 80 ILE B O 1
ATOM 1980 N N . LEU B 1 81 ? 3.357 14.148 9.562 1 98.62 81 LEU B N 1
ATOM 1981 C CA . LEU B 1 81 ? 2.975 14.766 10.836 1 98.62 81 LEU B CA 1
ATOM 1982 C C . LEU B 1 81 ? 1.522 14.445 11.172 1 98.62 81 LEU B C 1
ATOM 1984 O O . LEU B 1 81 ? 0.615 14.766 10.406 1 98.62 81 LEU B O 1
ATOM 1988 N N . CYS B 1 82 ? 1.289 13.859 12.352 1 98.5 82 CYS B N 1
ATOM 1989 C CA . CYS B 1 82 ? -0.05 13.469 12.781 1 98.5 82 CYS B CA 1
ATOM 1990 C C . CYS B 1 82 ? -0.404 14.109 14.117 1 98.5 82 CYS B C 1
ATOM 1992 O O . CYS B 1 82 ? 0.454 14.25 14.984 1 98.5 82 CYS B O 1
ATOM 1994 N N . ILE B 1 83 ? -1.643 14.516 14.25 1 98.69 83 ILE B N 1
ATOM 1995 C CA . ILE B 1 83 ? -2.189 14.984 15.516 1 98.69 83 ILE B CA 1
ATOM 1996 C C . ILE B 1 83 ? -3.416 14.148 15.883 1 98.69 83 ILE B C 1
ATOM 1998 O O . ILE B 1 83 ? -4.387 14.094 15.125 1 98.69 83 ILE B O 1
ATOM 2002 N N . ASP B 1 84 ? -3.352 13.531 17.031 1 97.88 84 ASP B N 1
ATOM 2003 C CA . ASP B 1 84 ? -4.473 12.688 17.438 1 97.88 84 ASP B CA 1
ATOM 2004 C C . ASP B 1 84 ? -5.605 13.516 18.031 1 97.88 84 ASP B C 1
ATOM 2006 O O . ASP B 1 84 ? -5.535 14.75 18.047 1 97.88 84 ASP B O 1
ATOM 2010 N N . GLU B 1 85 ? -6.637 12.898 18.438 1 93.88 85 GLU B N 1
ATOM 2011 C CA . GLU B 1 85 ? -7.848 13.57 18.906 1 93.88 85 GLU B CA 1
ATOM 2012 C C . GLU B 1 85 ? -7.582 14.344 20.188 1 93.88 85 GLU B C 1
ATOM 2014 O O . GLU B 1 85 ? -8.328 15.266 20.531 1 93.88 85 GLU B O 1
ATOM 2019 N N . ASN B 1 86 ? -6.535 14.016 20.906 1 95.12 86 ASN B N 1
ATOM 2020 C CA . ASN B 1 86 ? -6.195 14.664 22.156 1 95.12 86 ASN B CA 1
ATOM 2021 C C . ASN B 1 86 ? -5.172 15.781 21.969 1 95.12 86 ASN B C 1
ATOM 2023 O O . ASN B 1 86 ? -4.723 16.391 22.922 1 95.12 86 ASN B O 1
ATOM 2027 N N . GLY B 1 87 ? -4.785 15.898 20.703 1 96.44 87 GLY B N 1
ATOM 2028 C CA . GLY B 1 87 ? -3.859 16.969 20.391 1 96.44 87 GLY B CA 1
ATOM 2029 C C . GLY B 1 87 ? -2.404 16.562 20.531 1 96.44 87 GLY B C 1
ATOM 2030 O O . GLY B 1 87 ? -1.523 17.422 20.641 1 96.44 87 GLY B O 1
ATOM 2031 N N . LYS B 1 88 ? -2.152 15.352 20.688 1 97.88 88 LYS B N 1
ATOM 2032 C CA . LYS B 1 88 ? -0.772 14.875 20.688 1 97.88 88 LYS B CA 1
ATOM 2033 C C . LYS B 1 88 ? -0.225 14.773 19.266 1 97.88 88 LYS B C 1
ATOM 2035 O O . LYS B 1 88 ? -0.84 14.148 18.406 1 97.88 88 LYS B O 1
ATOM 2040 N N . MET B 1 89 ? 0.888 15.391 19.078 1 98.12 89 MET B N 1
ATOM 2041 C CA . MET B 1 89 ? 1.522 15.422 17.766 1 98.12 89 MET B CA 1
ATOM 2042 C C . MET B 1 89 ? 2.617 14.367 17.656 1 98.12 89 MET B C 1
ATOM 2044 O O . MET B 1 89 ? 3.402 14.188 18.594 1 98.12 89 MET B O 1
ATOM 2048 N N . GLU B 1 90 ? 2.65 13.641 16.609 1 97.75 90 GLU B N 1
ATOM 2049 C CA . GLU B 1 90 ? 3.688 12.656 16.312 1 97.75 90 GLU B CA 1
ATOM 2050 C C . GLU B 1 90 ? 4.207 12.82 14.883 1 97.75 90 GLU B C 1
ATOM 2052 O O . GLU B 1 90 ? 3.465 13.219 13.992 1 97.75 90 GLU B O 1
ATOM 2057 N N . LYS B 1 91 ? 5.488 12.539 14.719 1 98 91 LYS B N 1
ATOM 2058 C CA . LYS B 1 91 ? 6.113 12.562 13.398 1 98 91 LYS B CA 1
ATOM 2059 C C . LYS B 1 91 ? 6.617 11.18 13.008 1 98 91 LYS B C 1
ATOM 2061 O O . LYS B 1 91 ? 7.262 10.492 13.805 1 98 91 LYS B O 1
ATOM 2066 N N . HIS B 1 92 ? 6.305 10.773 11.883 1 98.38 92 HIS B N 1
ATOM 2067 C CA . HIS B 1 92 ? 6.812 9.547 11.281 1 98.38 92 HIS B CA 1
ATOM 2068 C C . HIS B 1 92 ? 7.586 9.836 10 1 98.38 92 HIS B C 1
ATOM 2070 O O . HIS B 1 92 ? 7.191 10.703 9.219 1 98.38 92 HIS B O 1
ATOM 2076 N N . VAL B 1 93 ? 8.711 9.148 9.844 1 98.62 93 VAL B N 1
ATOM 2077 C CA . VAL B 1 93 ? 9.477 9.344 8.617 1 98.62 93 VAL B CA 1
ATOM 2078 C C . VAL B 1 93 ? 9.266 8.148 7.688 1 98.62 93 VAL B C 1
ATOM 2080 O O . VAL B 1 93 ? 9.719 7.035 7.992 1 98.62 93 VAL B O 1
ATOM 2083 N N . LEU B 1 94 ? 8.633 8.391 6.645 1 98.56 94 LEU B N 1
ATOM 2084 C CA . LEU B 1 94 ? 8.422 7.41 5.586 1 98.56 94 LEU B CA 1
ATOM 2085 C C . LEU B 1 94 ? 9.656 7.289 4.703 1 98.56 94 LEU B C 1
ATOM 2087 O O . LEU B 1 94 ? 10.062 8.258 4.062 1 98.56 94 LEU B O 1
ATOM 2091 N N . GLY B 1 95 ? 10.281 6.211 4.676 1 97.56 95 GLY B N 1
ATOM 2092 C CA . GLY B 1 95 ? 11.516 5.965 3.947 1 97.56 95 GLY B CA 1
ATOM 2093 C C . GLY B 1 95 ? 12.039 4.551 4.117 1 97.56 95 GLY B C 1
ATOM 2094 O O . GLY B 1 95 ? 11.461 3.754 4.859 1 97.56 95 GLY B O 1
ATOM 2095 N N . ASN B 1 96 ? 13.172 4.227 3.482 1 95.69 96 ASN B N 1
ATOM 2096 C CA . ASN B 1 96 ? 13.656 2.852 3.455 1 95.69 96 ASN B CA 1
ATOM 2097 C C . ASN B 1 96 ? 14.898 2.678 4.324 1 95.69 96 ASN B C 1
ATOM 2099 O O . ASN B 1 96 ? 15.422 1.568 4.457 1 95.69 96 ASN B O 1
ATOM 2103 N N . ASP B 1 97 ? 15.344 3.762 4.934 1 95.06 97 ASP B N 1
ATOM 2104 C CA . ASP B 1 97 ? 16.453 3.609 5.863 1 95.06 97 ASP B CA 1
ATOM 2105 C C . ASP B 1 97 ? 15.969 3.137 7.23 1 95.06 97 ASP B C 1
ATOM 2107 O O . ASP B 1 97 ? 15.953 3.91 8.188 1 95.06 97 ASP B O 1
ATOM 2111 N N . ILE B 1 98 ? 15.711 1.891 7.305 1 95.44 98 ILE B N 1
ATOM 2112 C CA . ILE B 1 98 ? 15.078 1.266 8.461 1 95.44 98 ILE B CA 1
ATOM 2113 C C . ILE B 1 98 ? 16 1.346 9.664 1 95.44 98 ILE B C 1
ATOM 2115 O O . ILE B 1 98 ? 15.555 1.514 10.797 1 95.44 98 ILE B O 1
ATOM 2119 N N . ALA B 1 99 ? 17.25 1.212 9.438 1 92.38 99 ALA B N 1
ATOM 2120 C CA . ALA B 1 99 ? 18.234 1.259 10.516 1 92.38 99 ALA B CA 1
ATOM 2121 C C . ALA B 1 99 ? 18.219 2.613 11.211 1 92.38 99 ALA B C 1
ATOM 2123 O O . ALA B 1 99 ? 18.547 2.711 12.398 1 92.38 99 ALA B O 1
ATOM 2124 N N . ARG B 1 100 ? 17.766 3.633 10.547 1 92.81 100 ARG B N 1
ATOM 2125 C CA . ARG B 1 100 ? 17.734 4.98 11.109 1 92.81 100 ARG B CA 1
ATOM 2126 C C . ARG B 1 100 ? 16.328 5.355 11.555 1 92.81 100 ARG B C 1
ATOM 2128 O O . ARG B 1 100 ? 16 6.539 11.688 1 92.81 100 ARG B O 1
ATOM 2135 N N . GLY B 1 101 ? 15.516 4.414 11.609 1 94.69 101 GLY B N 1
ATOM 2136 C CA . GLY B 1 101 ? 14.195 4.645 12.18 1 94.69 101 GLY B CA 1
ATOM 2137 C C . GLY B 1 101 ? 13.141 4.953 11.141 1 94.69 101 GLY B C 1
ATOM 2138 O O . GLY B 1 101 ? 11.961 5.102 11.477 1 94.69 101 GLY B O 1
ATOM 2139 N N . GLN B 1 102 ? 13.508 5.098 9.844 1 97.5 102 GLN B N 1
ATOM 2140 C CA . GLN B 1 102 ? 12.516 5.25 8.781 1 97.5 102 GLN B CA 1
ATOM 2141 C C . GLN B 1 102 ? 11.711 3.967 8.602 1 97.5 102 GLN B C 1
ATOM 2143 O O . GLN B 1 102 ? 12.172 2.879 8.945 1 97.5 102 GLN B O 1
ATOM 2148 N N . ARG B 1 103 ? 10.516 4.117 8.148 1 98.31 103 ARG B N 1
ATOM 2149 C CA . ARG B 1 103 ? 9.672 2.969 7.836 1 98.31 103 ARG B CA 1
ATOM 2150 C C . ARG B 1 103 ? 9.039 3.113 6.453 1 98.31 103 ARG B C 1
ATOM 2152 O O . ARG B 1 103 ? 8.586 4.199 6.082 1 98.31 103 ARG B O 1
ATOM 2159 N N . PRO B 1 104 ? 9.047 1.999 5.695 1 98.19 104 PRO B N 1
ATOM 2160 C CA . PRO B 1 104 ? 8.461 2.078 4.355 1 98.19 104 PRO B CA 1
ATOM 2161 C C . PRO B 1 104 ? 6.934 2.086 4.379 1 98.19 104 PRO B C 1
ATOM 2163 O O . PRO B 1 104 ? 6.297 2.346 3.352 1 98.19 104 PRO B O 1
ATOM 2166 N N . GLN B 1 105 ? 6.328 1.763 5.473 1 98.75 105 GLN B N 1
ATOM 2167 C CA . GLN B 1 105 ? 4.887 1.719 5.707 1 98.75 105 GLN B CA 1
ATOM 2168 C C . GLN B 1 105 ? 4.508 2.516 6.949 1 98.75 105 GLN B C 1
ATOM 2170 O O . GLN B 1 105 ? 5.066 2.299 8.031 1 98.75 105 GLN B O 1
ATOM 2175 N N . VAL B 1 106 ? 3.559 3.438 6.785 1 98.81 106 VAL B N 1
ATOM 2176 C CA . VAL B 1 106 ? 3.098 4.215 7.934 1 98.81 106 VAL B CA 1
ATOM 2177 C C . VAL B 1 106 ? 1.574 4.297 7.926 1 98.81 106 VAL B C 1
ATOM 2179 O O . VAL B 1 106 ? 0.969 4.637 6.902 1 98.81 106 VAL B O 1
ATOM 2182 N N . LEU B 1 107 ? 1.003 3.973 8.984 1 98.81 107 LEU B N 1
ATOM 2183 C CA . LEU B 1 107 ? -0.434 4.094 9.203 1 98.81 107 LEU B CA 1
ATOM 2184 C C . LEU B 1 107 ? -0.781 5.449 9.805 1 98.81 107 LEU B C 1
ATOM 2186 O O . LEU B 1 107 ? -0.124 5.902 10.742 1 98.81 107 LEU B O 1
ATOM 2190 N N . VAL B 1 108 ? -1.732 6.129 9.289 1 98.81 108 VAL B N 1
ATOM 2191 C CA . VAL B 1 108 ? -2.398 7.258 9.93 1 98.81 108 VAL B CA 1
ATOM 2192 C C . VAL B 1 108 ? -3.828 6.875 10.305 1 98.81 108 VAL B C 1
ATOM 2194 O O . VAL B 1 108 ? -4.641 6.574 9.422 1 98.81 108 VAL B O 1
ATOM 2197 N N . LYS B 1 109 ? -4.164 6.922 11.531 1 98.44 109 LYS B N 1
ATOM 2198 C CA . LYS B 1 109 ? -5.449 6.445 12.031 1 98.44 109 LYS B CA 1
ATOM 2199 C C . LYS B 1 109 ? -6.582 7.387 11.609 1 98.44 109 LYS B C 1
ATOM 2201 O O . LYS B 1 109 ? -6.375 8.594 11.492 1 98.44 109 LYS B O 1
ATOM 2206 N N . ALA B 1 110 ? -7.742 6.766 11.453 1 97.75 110 ALA B N 1
ATOM 2207 C CA . ALA B 1 110 ? -8.945 7.551 11.219 1 97.75 110 ALA B CA 1
ATOM 2208 C C . ALA B 1 110 ? -9.117 8.633 12.273 1 97.75 110 ALA B C 1
ATOM 2210 O O . ALA B 1 110 ? -8.914 8.383 13.469 1 97.75 110 ALA B O 1
ATOM 2211 N N . GLY B 1 111 ? -9.375 9.82 11.797 1 97.88 111 GLY B N 1
ATOM 2212 C CA . GLY B 1 111 ? -9.664 10.898 12.727 1 97.88 111 GLY B CA 1
ATOM 2213 C C . GLY B 1 111 ? -8.445 11.742 13.062 1 97.88 111 GLY B C 1
ATOM 2214 O O . GLY B 1 111 ? -8.57 12.797 13.688 1 97.88 111 GLY B O 1
ATOM 2215 N N . TYR B 1 112 ? -7.27 11.305 12.688 1 98.62 112 TYR B N 1
ATOM 2216 C CA . TYR B 1 112 ? -6.062 12.086 12.922 1 98.62 112 TYR B CA 1
ATOM 2217 C C . TYR B 1 112 ? -5.906 13.18 11.875 1 98.62 112 TYR B C 1
ATOM 2219 O O . TYR B 1 112 ? -6.172 12.953 10.688 1 98.62 112 TYR B O 1
ATOM 2227 N N . TRP B 1 113 ? -5.523 14.32 12.297 1 98.69 113 TRP B N 1
ATOM 2228 C CA . TRP B 1 113 ? -5.016 15.289 11.328 1 98.69 113 TRP B CA 1
ATOM 2229 C C . TRP B 1 113 ? -3.645 14.875 10.812 1 98.69 113 TRP B C 1
ATOM 2231 O O . TRP B 1 113 ? -2.793 14.422 11.578 1 98.69 113 TRP B O 1
ATOM 2241 N N . LYS B 1 114 ? -3.459 15.062 9.531 1 98.5 114 LYS B N 1
ATOM 2242 C CA . LYS B 1 114 ? -2.203 14.648 8.914 1 98.5 114 LYS B CA 1
ATOM 2243 C C . LYS B 1 114 ? -1.692 15.703 7.941 1 98.5 114 LYS B C 1
ATOM 2245 O O . LYS B 1 114 ? -2.473 16.281 7.188 1 98.5 114 LYS B O 1
ATOM 2250 N N . ALA B 1 115 ? -0.469 16.047 7.984 1 98.5 115 ALA B N 1
ATOM 2251 C CA . ALA B 1 115 ? 0.286 16.766 6.969 1 98.5 115 ALA B CA 1
ATOM 2252 C C . ALA B 1 115 ? 1.546 16 6.57 1 98.5 115 ALA B C 1
ATOM 2254 O O . ALA B 1 115 ? 2.076 15.211 7.359 1 98.5 115 ALA B O 1
ATOM 2255 N N . MET B 1 116 ? 1.954 16.188 5.371 1 98.75 116 MET B N 1
ATOM 2256 C CA . MET B 1 116 ? 3.178 15.547 4.898 1 98.75 116 MET B CA 1
ATOM 2257 C C . MET B 1 116 ? 4.105 16.562 4.238 1 98.75 116 MET B C 1
ATOM 2259 O O . MET B 1 116 ? 3.646 17.484 3.574 1 98.75 116 MET B O 1
ATOM 2263 N N . TYR B 1 117 ? 5.41 16.328 4.395 1 98.5 117 TYR B N 1
ATOM 2264 C CA . TYR B 1 117 ? 6.32 17.25 3.715 1 98.5 117 TYR B CA 1
ATOM 2265 C C . TYR B 1 117 ? 7.641 16.562 3.389 1 98.5 117 TYR B C 1
ATOM 2267 O O . TYR B 1 117 ? 8.086 15.68 4.125 1 98.5 117 TYR B O 1
ATOM 2275 N N . LEU B 1 118 ? 8.172 17 2.307 1 98.38 118 LEU B N 1
ATOM 2276 C CA . LEU B 1 118 ? 9.43 16.469 1.778 1 98.38 118 LEU B CA 1
ATOM 2277 C C . LEU B 1 118 ? 10.594 16.828 2.693 1 98.38 118 LEU B C 1
ATOM 2279 O O . LEU B 1 118 ? 10.773 18 3.047 1 98.38 118 LEU B O 1
ATOM 2283 N N . GLU B 1 119 ? 11.328 15.836 3.094 1 96.19 119 GLU B N 1
ATOM 2284 C CA . GLU B 1 119 ? 12.531 16.062 3.877 1 96.19 119 GLU B CA 1
ATOM 2285 C C . GLU B 1 119 ? 13.75 16.234 2.973 1 96.19 119 GLU B C 1
ATOM 2287 O O . GLU B 1 119 ? 13.75 15.773 1.827 1 96.19 119 GLU B O 1
ATOM 2292 N N . GLU B 1 120 ? 14.711 16.938 3.574 1 92.38 120 GLU B N 1
ATOM 2293 C CA . GLU B 1 120 ? 15.969 17.047 2.842 1 92.38 120 GLU B CA 1
ATOM 2294 C C . GLU B 1 120 ? 16.594 15.664 2.637 1 92.38 120 GLU B C 1
ATOM 2296 O O . GLU B 1 120 ? 16.578 14.828 3.543 1 92.38 120 GLU B O 1
ATOM 2301 N N . GLY B 1 121 ? 17.078 15.414 1.434 1 93.12 121 GLY B N 1
ATOM 2302 C CA . GLY B 1 121 ? 17.719 14.164 1.089 1 93.12 121 GLY B CA 1
ATOM 2303 C C . GLY B 1 121 ? 18.422 14.203 -0.262 1 93.12 121 GLY B C 1
ATOM 2304 O O . GLY B 1 121 ? 18.75 15.281 -0.765 1 93.12 121 GLY B O 1
ATOM 2305 N N . ASP B 1 122 ? 18.703 13.016 -0.78 1 92.31 122 ASP B N 1
ATOM 2306 C CA . ASP B 1 122 ? 19.5 12.898 -1.996 1 92.31 122 ASP B CA 1
ATOM 2307 C C . ASP B 1 122 ? 18.688 13.281 -3.229 1 92.31 122 ASP B C 1
ATOM 2309 O O . ASP B 1 122 ? 19.25 13.578 -4.285 1 92.31 122 ASP B O 1
ATOM 2313 N N . TYR B 1 123 ? 17.406 13.281 -3.084 1 95.44 123 TYR B N 1
ATOM 2314 C CA . TYR B 1 123 ? 16.531 13.578 -4.211 1 95.44 123 TYR B CA 1
ATOM 2315 C C . TYR B 1 123 ? 15.656 14.789 -3.916 1 95.44 123 TYR B C 1
ATOM 2317 O O . TYR B 1 123 ? 15.422 15.125 -2.754 1 95.44 123 TYR B O 1
ATOM 2325 N N . ASP B 1 124 ? 15.172 15.359 -5.008 1 96 124 ASP B N 1
ATOM 2326 C CA . ASP B 1 124 ? 14.32 16.547 -4.883 1 96 124 ASP B CA 1
ATOM 2327 C C . ASP B 1 124 ? 12.844 16.172 -4.926 1 96 124 ASP B C 1
ATOM 2329 O O . ASP B 1 124 ? 12 16.984 -5.293 1 96 124 ASP B O 1
ATOM 2333 N N . TYR B 1 125 ? 12.594 14.898 -4.664 1 98.25 125 TYR B N 1
ATOM 2334 C CA . TYR B 1 125 ? 11.211 14.422 -4.648 1 98.25 125 TYR B CA 1
ATOM 2335 C C . TYR B 1 125 ? 11.055 13.25 -3.689 1 98.25 125 TYR B C 1
ATOM 2337 O O . TYR B 1 125 ? 12.047 12.656 -3.25 1 98.25 125 TYR B O 1
ATOM 2345 N N . SER B 1 126 ? 9.898 13 -3.291 1 98.44 126 SER B N 1
ATOM 2346 C CA . SER B 1 126 ? 9.477 11.781 -2.613 1 98.44 126 SER B CA 1
ATOM 2347 C C . SER B 1 126 ? 8.266 11.156 -3.305 1 98.44 126 SER B C 1
ATOM 2349 O O . SER B 1 126 ? 7.281 11.836 -3.586 1 98.44 126 SER B O 1
ATOM 2351 N N . PHE B 1 127 ? 8.359 9.883 -3.635 1 98.62 127 PHE B N 1
ATOM 2352 C CA . PHE B 1 127 ? 7.305 9.172 -4.348 1 98.62 127 PHE B CA 1
ATOM 2353 C C . PHE B 1 127 ? 6.719 8.062 -3.486 1 98.62 127 PHE B C 1
ATOM 2355 O O . PHE B 1 127 ? 7.441 7.16 -3.055 1 98.62 127 PHE B O 1
ATOM 2362 N N . ILE B 1 128 ? 5.371 8.164 -3.217 1 98.88 128 ILE B N 1
ATOM 2363 C CA . ILE B 1 128 ? 4.742 7.215 -2.301 1 98.88 128 ILE B CA 1
ATOM 2364 C C . ILE B 1 128 ? 3.395 6.773 -2.861 1 98.88 128 ILE B C 1
ATOM 2366 O O . ILE B 1 128 ? 2.951 7.273 -3.898 1 98.88 128 ILE B O 1
ATOM 2370 N N . SER B 1 129 ? 2.795 5.789 -2.23 1 98.94 129 SER B N 1
ATOM 2371 C CA . SER B 1 129 ? 1.397 5.41 -2.418 1 98.94 129 SER B CA 1
ATOM 2372 C C . SER B 1 129 ? 0.604 5.562 -1.124 1 98.94 129 SER B C 1
ATOM 2374 O O . SER B 1 129 ? 1.184 5.621 -0.037 1 98.94 129 SER B O 1
ATOM 2376 N N . GLU B 1 130 ? -0.652 5.652 -1.268 1 98.88 130 GLU B N 1
ATOM 2377 C CA . GLU B 1 130 ? -1.581 5.672 -0.142 1 98.88 130 GLU B CA 1
ATOM 2378 C C . GLU B 1 130 ? -2.846 4.879 -0.456 1 98.88 130 GLU B C 1
ATOM 2380 O O . GLU B 1 130 ? -3.404 4.996 -1.549 1 98.88 130 GLU B O 1
ATOM 2385 N N . THR B 1 131 ? -3.281 4.059 0.439 1 98.88 131 THR B N 1
ATOM 2386 C CA . THR B 1 131 ? -4.547 3.344 0.307 1 98.88 131 THR B CA 1
ATOM 2387 C C . THR B 1 131 ? -5.465 3.645 1.489 1 98.88 131 THR B C 1
ATOM 2389 O O . THR B 1 131 ? -4.996 3.822 2.615 1 98.88 131 THR B O 1
ATOM 2392 N N . VAL B 1 132 ? -6.73 3.705 1.192 1 98.75 132 VAL B N 1
ATOM 2393 C CA . VAL B 1 132 ? -7.742 3.809 2.238 1 98.75 132 VAL B CA 1
ATOM 2394 C C . VAL B 1 132 ? -8.852 2.787 1.989 1 98.75 132 VAL B C 1
ATOM 2396 O O . VAL B 1 132 ? -9.148 2.455 0.84 1 98.75 132 VAL B O 1
ATOM 2399 N N . ALA B 1 133 ? -9.414 2.312 3.02 1 97.94 133 ALA B N 1
ATOM 2400 C CA . ALA B 1 133 ? -10.594 1.445 3.055 1 97.94 133 ALA B CA 1
ATOM 2401 C C . ALA B 1 133 ? -11.5 1.801 4.23 1 97.94 133 ALA B C 1
ATOM 2403 O O . ALA B 1 133 ? -11.055 1.822 5.379 1 97.94 133 ALA B O 1
ATOM 2404 N N . PRO B 1 134 ? -12.82 2.123 3.977 1 96.75 134 PRO B N 1
ATOM 2405 C CA . PRO B 1 134 ? -13.477 2.26 2.674 1 96.75 134 PRO B CA 1
ATOM 2406 C C . PRO B 1 134 ? -12.773 3.26 1.759 1 96.75 134 PRO B C 1
ATOM 2408 O O . PRO B 1 134 ? -11.906 4.012 2.211 1 96.75 134 PRO B O 1
ATOM 2411 N N . GLY B 1 135 ? -13.125 3.164 0.451 1 98.06 135 GLY B N 1
ATOM 2412 C CA . GLY B 1 135 ? -12.477 4.008 -0.54 1 98.06 135 GLY B CA 1
ATOM 2413 C C . GLY B 1 135 ? -12.688 5.488 -0.289 1 98.06 135 GLY B C 1
ATOM 2414 O O . GLY B 1 135 ? -13.648 5.883 0.382 1 98.06 135 GLY B O 1
ATOM 2415 N N . PHE B 1 136 ? -11.812 6.266 -0.85 1 97.81 136 PHE B N 1
ATOM 2416 C CA . PHE B 1 136 ? -11.812 7.707 -0.625 1 97.81 136 PHE B CA 1
ATOM 2417 C C . PHE B 1 136 ? -13.109 8.328 -1.129 1 97.81 136 PHE B C 1
ATOM 2419 O O . PHE B 1 136 ? -13.562 8.031 -2.236 1 97.81 136 PHE B O 1
ATOM 2426 N N . ASP B 1 137 ? -13.586 9.195 -0.361 1 96.25 137 ASP B N 1
ATOM 2427 C CA . ASP B 1 137 ? -14.727 10.055 -0.672 1 96.25 137 ASP B CA 1
ATOM 2428 C C . ASP B 1 137 ? -14.57 11.43 -0.044 1 96.25 137 ASP B C 1
ATOM 2430 O O . ASP B 1 137 ? -14.281 11.547 1.148 1 96.25 137 ASP B O 1
ATOM 2434 N N . MET B 1 138 ? -14.781 12.438 -0.854 1 94.06 138 MET B N 1
ATOM 2435 C CA . MET B 1 138 ? -14.57 13.805 -0.374 1 94.06 138 MET B CA 1
ATOM 2436 C C . MET B 1 138 ? -15.398 14.07 0.882 1 94.06 138 MET B C 1
ATOM 2438 O O . MET B 1 138 ? -14.992 14.859 1.739 1 94.06 138 MET B O 1
ATOM 2442 N N . ARG B 1 139 ? -16.578 13.484 1.027 1 94.38 139 ARG B N 1
ATOM 2443 C CA . ARG B 1 139 ? -17.453 13.656 2.178 1 94.38 139 ARG B CA 1
ATOM 2444 C C . ARG B 1 139 ? -16.812 13.102 3.445 1 94.38 139 ARG B C 1
ATOM 2446 O O . ARG B 1 139 ? -17.266 13.406 4.555 1 94.38 139 ARG B O 1
ATOM 2453 N N . ASP B 1 140 ? -15.734 12.266 3.256 1 95.88 140 ASP B N 1
ATOM 2454 C CA . ASP B 1 140 ? -15.078 11.625 4.395 1 95.88 140 ASP B CA 1
ATOM 2455 C C . ASP B 1 140 ? -13.75 12.305 4.711 1 95.88 140 ASP B C 1
ATOM 2457 O O . ASP B 1 140 ? -12.883 11.711 5.352 1 95.88 140 ASP B O 1
ATOM 2461 N N . MET B 1 141 ? -13.602 13.531 4.258 1 96.31 141 MET B N 1
ATOM 2462 C CA . MET B 1 141 ? -12.367 14.273 4.477 1 96.31 141 MET B CA 1
ATOM 2463 C C . MET B 1 141 ? -12.656 15.688 4.984 1 96.31 141 MET B C 1
ATOM 2465 O O .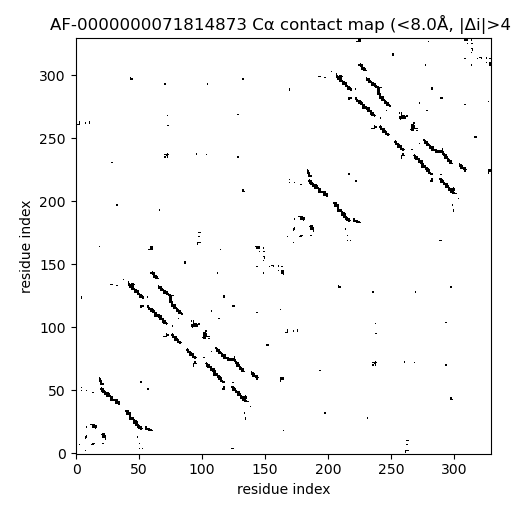 MET B 1 141 ? -13.562 16.359 4.473 1 96.31 141 MET B O 1
ATOM 2469 N N . ASP B 1 142 ? -11.93 16.078 5.984 1 96.62 142 ASP B N 1
ATOM 2470 C CA . ASP B 1 142 ? -11.961 17.453 6.457 1 96.62 142 ASP B CA 1
ATOM 2471 C C . ASP B 1 142 ? -10.688 18.203 6.055 1 96.62 142 ASP B C 1
ATOM 2473 O O . ASP B 1 142 ? -9.586 17.672 6.184 1 96.62 142 ASP B O 1
ATOM 2477 N N . SER B 1 143 ? -10.82 19.406 5.688 1 96.38 143 SER B N 1
ATOM 2478 C CA . SER B 1 143 ? -9.672 20.266 5.41 1 96.38 143 SER B CA 1
ATOM 2479 C C . SER B 1 143 ? -9.211 21 6.668 1 96.38 143 SER B C 1
ATOM 2481 O O . SER B 1 143 ? -10.039 21.453 7.469 1 96.38 143 SER B O 1
ATOM 2483 N N . GLY B 1 144 ? -7.969 21 6.805 1 97.19 144 GLY B N 1
ATOM 2484 C CA . GLY B 1 144 ? -7.418 21.641 7.984 1 97.19 144 GLY B CA 1
ATOM 2485 C C . GLY B 1 144 ? -7.078 23.109 7.75 1 97.19 144 GLY B C 1
ATOM 2486 O O . GLY B 1 144 ? -5.902 23.469 7.691 1 97.19 144 GLY B O 1
ATOM 2487 N N . THR B 1 145 ? -8.07 23.969 7.82 1 97.44 145 THR B N 1
ATOM 2488 C CA . THR B 1 145 ? -7.848 25.406 7.699 1 97.44 145 THR B CA 1
ATOM 2489 C C . THR B 1 145 ? -7.246 25.969 8.984 1 97.44 145 THR B C 1
ATOM 2491 O O . THR B 1 145 ? -7.336 25.344 10.047 1 97.44 145 THR B O 1
ATOM 2494 N N . ALA B 1 146 ? -6.703 27.109 8.812 1 97.88 146 ALA B N 1
ATOM 2495 C CA . ALA B 1 146 ? -6.051 27.75 9.953 1 97.88 146 ALA B CA 1
ATOM 2496 C C . ALA B 1 146 ? -7.023 27.922 11.117 1 97.88 146 ALA B C 1
ATOM 2498 O O . ALA B 1 146 ? -6.684 27.641 12.266 1 97.88 146 ALA B O 1
ATOM 2499 N N . ASP B 1 147 ? -8.211 28.328 10.859 1 97.94 147 ASP B N 1
ATOM 2500 C CA . ASP B 1 147 ? -9.203 28.594 11.898 1 97.94 147 ASP B CA 1
ATOM 2501 C C . ASP B 1 147 ? -9.547 27.312 12.664 1 97.94 147 ASP B C 1
ATOM 2503 O O . ASP B 1 147 ? -9.602 27.312 13.891 1 97.94 147 ASP B O 1
ATOM 2507 N N . VAL B 1 148 ? -9.711 26.266 11.953 1 97.56 148 VAL B N 1
ATOM 2508 C CA . VAL B 1 148 ? -10.094 25 12.547 1 97.56 148 VAL B CA 1
ATOM 2509 C C . VAL B 1 148 ? -8.953 24.453 13.391 1 97.56 148 VAL B C 1
ATOM 2511 O O . VAL B 1 148 ? -9.148 24.078 14.555 1 97.56 148 VAL B O 1
ATOM 2514 N N . ILE B 1 149 ? -7.785 24.469 12.859 1 97.81 149 ILE B N 1
ATOM 2515 C CA . ILE B 1 149 ? -6.629 23.875 13.523 1 97.81 149 ILE B CA 1
ATOM 2516 C C . ILE B 1 149 ? -6.258 24.703 14.75 1 97.81 149 ILE B C 1
ATOM 2518 O O . ILE B 1 149 ? -5.996 24.156 15.82 1 97.81 149 ILE B O 1
ATOM 2522 N N . GLN B 1 150 ? -6.289 25.984 14.562 1 97.88 150 GLN B N 1
ATOM 2523 C CA . GLN B 1 150 ? -5.93 26.859 15.68 1 97.88 150 GLN B CA 1
ATOM 2524 C C . GLN B 1 150 ? -6.918 26.719 16.828 1 97.88 150 GLN B C 1
ATOM 2526 O O . GLN B 1 150 ? -6.523 26.719 18 1 97.88 150 GLN B O 1
ATOM 2531 N N . SER B 1 151 ? -8.156 26.641 16.5 1 97.56 151 SER B N 1
ATOM 2532 C CA . SER B 1 151 ? -9.188 26.5 17.516 1 97.56 151 SER B CA 1
ATOM 2533 C C . SER B 1 151 ? -9.062 25.156 18.234 1 97.56 151 SER B C 1
ATOM 2535 O O . SER B 1 151 ? -9.234 25.094 19.453 1 97.56 151 SER B O 1
ATOM 2537 N N . GLN B 1 152 ? -8.695 24.109 17.547 1 97.25 152 GLN B N 1
ATOM 2538 C CA . GLN B 1 152 ? -8.648 22.766 18.125 1 97.25 152 GLN B CA 1
ATOM 2539 C C . GLN B 1 152 ? -7.363 22.547 18.906 1 97.25 152 GLN B C 1
ATOM 2541 O O . GLN B 1 152 ? -7.367 21.859 19.938 1 97.25 152 GLN B O 1
ATOM 2546 N N . PHE B 1 153 ? -6.336 23.172 18.375 1 97.69 153 PHE B N 1
ATOM 2547 C CA . PHE B 1 153 ? -5.043 22.906 19 1 97.69 153 PHE B CA 1
ATOM 2548 C C . PHE B 1 153 ? -4.273 24.203 19.219 1 97.69 153 PHE B C 1
ATOM 2550 O O . PHE B 1 153 ? -3.166 24.359 18.703 1 97.69 153 PHE B O 1
ATOM 2557 N N . PRO B 1 154 ? -4.691 25.031 20.062 1 97.38 154 PRO B N 1
ATOM 2558 C CA . PRO B 1 154 ? -3.992 26.312 20.281 1 97.38 154 PRO B CA 1
ATOM 2559 C C . PRO B 1 154 ? -2.582 26.109 20.844 1 97.38 154 PRO B C 1
ATOM 2561 O O . PRO B 1 154 ? -1.685 26.906 20.547 1 97.38 154 PRO B O 1
ATOM 2564 N N . HIS B 1 155 ? -2.35 25.078 21.562 1 97.25 155 HIS B N 1
ATOM 2565 C CA . HIS B 1 155 ? -1.058 24.844 22.188 1 97.25 155 HIS B CA 1
ATOM 2566 C C . HIS B 1 155 ? -0.006 24.438 21.172 1 97.25 155 HIS B C 1
ATOM 2568 O O . HIS B 1 155 ? 1.195 24.562 21.422 1 97.25 155 HIS B O 1
ATOM 2574 N N . LEU B 1 156 ? -0.447 24.016 19.938 1 97.69 156 LEU B N 1
ATOM 2575 C CA . LEU B 1 156 ? 0.467 23.547 18.906 1 97.69 156 LEU B CA 1
ATOM 2576 C C . LEU B 1 156 ? 0.612 24.594 17.797 1 97.69 156 LEU B C 1
ATOM 2578 O O . LEU B 1 156 ? 1.415 24.422 16.875 1 97.69 156 LEU B O 1
ATOM 2582 N N . TRP B 1 157 ? -0.061 25.609 17.859 1 97.5 157 TRP B N 1
ATOM 2583 C CA . TRP B 1 157 ? -0.304 26.5 16.719 1 97.5 157 TRP B CA 1
ATOM 2584 C C . TRP B 1 157 ? 1.01 26.984 16.125 1 97.5 157 TRP B C 1
ATOM 2586 O O . TRP B 1 157 ? 1.22 26.891 14.906 1 97.5 157 TRP B O 1
ATOM 2596 N N . GLU B 1 158 ? 1.954 27.406 16.891 1 97.62 158 GLU B N 1
ATOM 2597 C CA . GLU B 1 158 ? 3.188 28.016 16.391 1 97.62 158 GLU B CA 1
ATOM 2598 C C . GLU B 1 158 ? 4.031 27 15.625 1 97.62 158 GLU B C 1
ATOM 2600 O O . GLU B 1 158 ? 4.734 27.359 14.68 1 97.62 158 GLU B O 1
ATOM 2605 N N . ASP B 1 159 ? 3.879 25.75 15.969 1 97.06 159 ASP B N 1
ATOM 2606 C CA . ASP B 1 159 ? 4.684 24.703 15.359 1 97.06 159 ASP B CA 1
ATOM 2607 C C . ASP B 1 159 ? 4.039 24.188 14.07 1 97.06 159 ASP B C 1
ATOM 2609 O O . ASP B 1 159 ? 4.719 23.625 13.211 1 97.06 159 ASP B O 1
ATOM 2613 N N . ILE B 1 160 ? 2.721 24.422 13.914 1 97.94 160 ILE B N 1
ATOM 2614 C CA . ILE B 1 160 ? 2.068 23.641 12.867 1 97.94 160 ILE B CA 1
ATOM 2615 C C . ILE B 1 160 ? 1.315 24.562 11.922 1 97.94 160 ILE B C 1
ATOM 2617 O O . ILE B 1 160 ? 0.764 24.125 10.914 1 97.94 160 ILE B O 1
ATOM 2621 N N . LYS B 1 161 ? 1.271 25.891 12.148 1 98.12 161 LYS B N 1
ATOM 2622 C CA . LYS B 1 161 ? 0.481 26.828 11.359 1 98.12 161 LYS B CA 1
ATOM 2623 C C . LYS B 1 161 ? 0.895 26.781 9.891 1 98.12 161 LYS B C 1
ATOM 2625 O O . LYS B 1 161 ? 0.068 27 9 1 98.12 161 LYS B O 1
ATOM 2630 N N . GLN B 1 162 ? 2.148 26.453 9.586 1 97.06 162 GLN B N 1
ATOM 2631 C CA . GLN B 1 162 ? 2.66 26.438 8.219 1 97.06 162 GLN B CA 1
ATOM 2632 C C . GLN B 1 162 ? 2.049 25.297 7.406 1 97.06 162 GLN B C 1
ATOM 2634 O O . GLN B 1 162 ? 2.15 25.281 6.18 1 97.06 162 GLN B O 1
ATOM 2639 N N . TYR B 1 163 ? 1.442 24.344 8.078 1 97.44 163 TYR B N 1
ATOM 2640 C CA . TYR B 1 163 ? 0.891 23.172 7.395 1 97.44 163 TYR B CA 1
ATOM 2641 C C . TYR B 1 163 ? -0.609 23.328 7.176 1 97.44 163 TYR B C 1
ATOM 2643 O O . TYR B 1 163 ? -1.271 22.422 6.691 1 97.44 163 TYR B O 1
ATOM 2651 N N . CYS B 1 164 ? -1.172 24.422 7.586 1 96.81 164 CYS B N 1
ATOM 2652 C CA . CYS B 1 164 ? -2.6 24.641 7.395 1 96.81 164 CYS B CA 1
ATOM 2653 C C . CYS B 1 164 ? -2.885 25.156 5.984 1 96.81 164 CYS B C 1
ATOM 2655 O O . CYS B 1 164 ? -1.999 25.688 5.32 1 96.81 164 CYS B O 1
ATOM 2657 N N . LEU B 1 165 ? -4.117 24.844 5.516 1 91.62 165 LEU B N 1
ATOM 2658 C CA . LEU B 1 165 ? -4.594 25.406 4.262 1 91.62 165 LEU B CA 1
ATOM 2659 C C . LEU B 1 165 ? -4.891 26.891 4.422 1 91.62 165 LEU B C 1
ATOM 2661 O O . LEU B 1 165 ? -5.27 27.344 5.504 1 91.62 165 LEU B O 1
#

Foldseek 3Di:
DPDAPVRVCVVVVWDADPQFFTKAWDDFAPDWAADPAVVRIFTQKTKMKTKAFLVGFKGFKKAFQWKKKKFFDDDAWKWKWKQAQVGDIDIAIQDDPVVVPHDRMDMDHHPIIIMMGGDDDPGRMTIMMMMTGRYDDPSRMDAFALVNCCVSHVVCCVVRVVRHD/DPDAPVRCCVVVVWDADPQFFTKAWDDFAPDWAADPDVVRIFTQKTKMKTKAFLVGFKGFKKAFQWKKKKFFDDDAWKWKWKQAQVGDIDIAIQDDPVVVPHDRMDMDHHPIIIMMGGDDDPGRMTIMMMMTGRYDDPSRMDAFALVNCCVSHVVCCVVRVVRHD

Radius of gyration: 20.05 Å; Cα contacts (8 Å, |Δi|>4): 837; chains: 2; bounding box: 50×60×44 Å

Sequence (330 aa):
MPLTADEIIQTLQLIPHQQGSFFKETFRDDGVIDTQKEGCQRSISSCVYILHTKERPMTRFLRLHTNAIHFFHCGSPLCILCIDENGKMEKHVLGNDIARGQRPQVLVKAGYWKAMYLEEGDYDYSFISETVAPGFDMRDMDSGTADVIQSQFPHLWEDIKQYCLMPLTADEIIQTLQLIPHQQGSFFKETFRDDGVIDTQKEGCQRSISSCVYILHTKERPMTRFLRLHTNAIHFFHCGSPLCILCIDENGKMEKHVLGNDIARGQRPQVLVKAGYWKAMYLEEGDYDYSFISETVAPGFDMRDMDSGTADVIQSQFPHLWEDIKQYCL

InterPro domains:
  IPR009327 Cupin domain of unknown function DUF985 [PF06172] (7-141)
  IPR009327 Cupin domain of unknown function DUF985 [cd06121] (5-158)
  IPR011051 RmlC-like cupin domain superfamily [SSF51182] (2-163)
  IPR014710 RmlC-like jelly roll fold [G3DSA:2.60.120.10] (1-164)
  IPR039935 Uncharacterized protein YML079W-like [PTHR33387] (2-164)

Organism: Trichoplax adhaerens (NCBI:txid10228)

Nearest PDB structures (foldseek):
  1xe7-assembly1_A  TM=9.061E-01  e=1.009E-16  Saccharomyces cerevisiae
  1xe7-assembly2_C-2  TM=9.065E-01  e=2.365E-16  Saccharomyces cerevisiae
  3loi-assembly1_A  TM=9.367E-01  e=1.160E-15  Branchiostoma belcheri tsingtauense
  1yud-assembly5_I  TM=9.441E-01  e=4.285E-15  Shewanella oneidensis MR-1
  1znp-assembly4_D  TM=9.367E-01  e=1.261E-14  Agrobacterium fabrum str. C58

Secondary structure (DSSP, 8-state):
-PPPHHHHHHHHT-EE-TTSSEEEEEEE-S-EEE-SSTTSEEES-EEEEEEEESSS-EEEEEEESS-EEEEEEEES-EEEEEE-TT--EEEEEESS-GGGT-BSEEEE-TT-EEEEEEPSSSSSEEEEEEEESSPP-GGGEEE--HHHHHHH-GGGHHHHGGG--/-PPPHHHHHHHHT-EE-TTSSEEEEEEE-S-EEE-SSTTSEEES-EEEEEEEESSS-EEEEEEESS-EEEEEEEES-EEEEEE-TT--EEEEEESS-GGGT-BSEEEE-TT-EEEEEEPSSSSSEEEEEEEESSPP-GGGEEE--HHHHHHH-GGGHHHHGGG--

pLDDT: mean 96.06, std 4.93, range [58.59, 98.94]